Protein AF-A0A1Y1L671-F1 (afdb_monomer_lite)

Secondary structure (DSSP, 8-state):
------------PPP-------------EEEEE-TT--SSSSPPEEEEETT-HHHHHHHHHHHHHS---------PPPP--------PPP-------------------------------PPP----------------------------------------TTGGGSHHHHHHHHHHSTT-TT-HHHHHHHHHS-SSSHHHHHGGG--HHHHHHHHHHHHHHS-SGGGHHHHHHHHHHHTTSTTHHHHHHH--HHHHHHHHHHHHHHHHT-

pLDDT: mean 70.84, std 22.4, range [30.62, 98.0]

Organism: Photinus pyralis (NCBI:txid7054)

Sequence (274 aa):
IRLTIEDVESTKMKPLTSILKSSTEISEKEVISIPGSSTMPPPFYVEVPTADPKVVEREKRKILSAPQLLHMTTIDPPSDEERDCESREPLDLDQDDCAISAKEGCLKRSKSETDITATGKGVTCEEGSKTDLLADTESDQKVQCDDMGGKGEPYSRHQEFVITEEDVQTPYMFTTIWNSVKNDTTYTHQAEILRKVDFERIHEVIGYNLDEGMLSSIIQCLHQHFMVPSELDRVKLALSNFNRIPRFQMMLLFLSEHDRKCIKQLMEFLDQHE

Foldseek 3Di:
DDDDDDDDDDDDDDDPDDDDPDPPPPQDWDWDFQPPFDPDPPGDIDTDGVPDVVVVVVVNCVSVVPPPPPPPPPPDDPPDDDDDPDDDDDDDDDDDDDDDDDDDDDDDDDDDDDDDDDDDDDDDDDDDDDDDDDDDDDDDDDDDDPPPDPPPPPPPPPPPDPDDLVQQQAQVSVVVQCVVCLPDPLCPSVLVSLVSDDLQCVCRRNPPVDDLSNVLSVLVSCLRPVLDLVNLVVLVSNVVCCVVPDCSVVSVVVDDPVSVVSVVVNVVSSVVND

InterPro domains:
  IPR025986 RNA-polymerase II-associated protein 3-like, C-terminal domain [PF13877] (169-260)

Structure (mmCIF, N/CA/C/O backbone):
data_AF-A0A1Y1L671-F1
#
_entry.id   AF-A0A1Y1L671-F1
#
loop_
_atom_site.group_PDB
_atom_site.id
_atom_site.type_symbol
_atom_site.label_atom_id
_atom_site.label_alt_id
_atom_site.label_comp_id
_atom_site.label_asym_id
_atom_site.label_entity_id
_atom_site.label_seq_id
_atom_site.pdbx_PDB_ins_code
_atom_site.Cartn_x
_atom_site.Cartn_y
_atom_site.Cartn_z
_atom_site.occupancy
_atom_site.B_iso_or_equiv
_atom_site.auth_seq_id
_atom_site.auth_comp_id
_atom_site.auth_asym_id
_atom_site.auth_atom_id
_atom_site.pdbx_PDB_model_num
ATOM 1 N N . ILE A 1 1 ? -35.948 3.357 14.528 1.00 37.88 1 ILE A N 1
ATOM 2 C CA . ILE A 1 1 ? -36.118 4.828 14.467 1.00 37.88 1 ILE A CA 1
ATOM 3 C C . ILE A 1 1 ? -35.897 5.218 13.010 1.00 37.88 1 ILE A C 1
ATOM 5 O O . ILE A 1 1 ? -34.829 4.938 12.488 1.00 37.88 1 ILE A O 1
ATOM 9 N N . ARG A 1 2 ? -36.952 5.678 12.324 1.00 31.88 2 ARG A N 1
ATOM 10 C CA . ARG A 1 2 ? -36.918 6.115 10.916 1.00 31.88 2 ARG A CA 1
ATOM 11 C C . ARG A 1 2 ? -36.250 7.487 10.848 1.00 31.88 2 ARG A C 1
ATOM 13 O O . ARG A 1 2 ? -36.670 8.366 11.593 1.00 31.88 2 ARG A O 1
ATOM 20 N N . LEU A 1 3 ? -35.296 7.672 9.942 1.00 30.62 3 LEU A N 1
ATOM 21 C CA . LEU A 1 3 ? -34.827 8.995 9.534 1.00 30.62 3 LEU A CA 1
ATOM 22 C C . LEU A 1 3 ? -35.066 9.148 8.032 1.00 30.62 3 LEU A C 1
ATOM 24 O O . LEU A 1 3 ? -34.647 8.316 7.230 1.00 30.62 3 LEU A O 1
ATOM 28 N N . THR A 1 4 ? -35.849 10.168 7.708 1.00 37.50 4 THR A N 1
ATOM 29 C CA . THR A 1 4 ? -36.234 10.612 6.372 1.00 37.50 4 THR A CA 1
ATOM 30 C C . THR A 1 4 ? -35.139 11.488 5.775 1.00 37.50 4 THR A C 1
ATOM 32 O O . THR A 1 4 ? -34.522 12.283 6.478 1.00 37.50 4 THR A O 1
ATOM 35 N N . ILE A 1 5 ? -34.927 11.316 4.473 1.00 43.69 5 ILE A N 1
ATOM 36 C CA . ILE A 1 5 ? -34.021 12.083 3.623 1.00 43.69 5 ILE A CA 1
ATOM 37 C C . ILE A 1 5 ? -34.858 13.185 2.973 1.00 43.69 5 ILE A C 1
ATOM 39 O O . ILE A 1 5 ? -35.625 12.887 2.063 1.00 43.69 5 ILE A O 1
ATOM 43 N N . GLU A 1 6 ? -34.711 14.425 3.428 1.00 45.69 6 GLU A N 1
ATOM 44 C CA . GLU A 1 6 ? -35.106 15.632 2.694 1.00 45.69 6 GLU A CA 1
ATOM 45 C C . GLU A 1 6 ? -34.069 16.718 3.002 1.00 45.69 6 GLU A C 1
ATOM 47 O O . GLU A 1 6 ? -33.884 17.077 4.160 1.00 45.69 6 GLU A O 1
ATOM 52 N N . ASP A 1 7 ? -33.290 17.094 1.983 1.00 36.78 7 ASP A N 1
ATOM 53 C CA . ASP A 1 7 ? -32.971 18.481 1.600 1.00 36.78 7 ASP A CA 1
ATOM 54 C C . ASP A 1 7 ? -31.809 18.483 0.595 1.00 36.78 7 ASP A C 1
ATOM 56 O O . ASP A 1 7 ? -30.622 18.530 0.918 1.00 36.78 7 ASP A O 1
ATOM 60 N N . VAL A 1 8 ? -32.198 18.394 -0.679 1.00 45.00 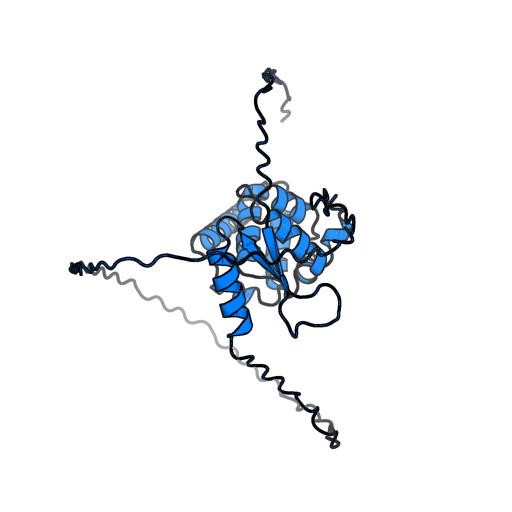8 VAL A N 1
ATOM 61 C CA . VAL A 1 8 ? -31.358 18.652 -1.848 1.00 45.00 8 VAL A CA 1
ATOM 62 C C . VAL A 1 8 ? -31.605 20.105 -2.251 1.00 45.00 8 VAL A C 1
ATOM 64 O O . VAL A 1 8 ? -32.536 20.394 -2.998 1.00 45.00 8 VAL A O 1
ATOM 67 N N . GLU A 1 9 ? -30.762 21.027 -1.784 1.00 41.75 9 GLU A N 1
ATOM 68 C CA . GLU A 1 9 ? -30.716 22.401 -2.298 1.00 41.75 9 GLU A CA 1
ATOM 69 C C . GLU A 1 9 ? -29.454 22.642 -3.141 1.00 41.75 9 GLU A C 1
ATOM 71 O O . GLU A 1 9 ? -28.375 23.002 -2.680 1.00 41.75 9 GLU A O 1
ATOM 76 N N . SER A 1 10 ? -29.635 22.407 -4.442 1.00 44.84 10 SER A N 1
ATOM 77 C CA . SER A 1 10 ? -29.279 23.295 -5.556 1.00 44.84 10 SER A CA 1
ATOM 78 C C . SER A 1 10 ? -28.185 24.356 -5.313 1.00 44.84 10 SER A C 1
ATOM 80 O O . SER A 1 10 ? -28.473 25.543 -5.139 1.00 44.84 10 SER A O 1
ATOM 82 N N . THR A 1 11 ? -26.916 23.978 -5.495 1.00 37.34 11 THR A N 1
ATOM 83 C CA . THR A 1 11 ? -25.826 24.933 -5.762 1.00 37.34 11 THR A CA 1
ATOM 84 C C . THR A 1 11 ? -25.546 25.039 -7.263 1.00 37.34 11 THR A C 1
ATOM 86 O O . THR A 1 11 ? -25.019 24.150 -7.924 1.00 37.34 11 THR A O 1
ATOM 89 N N . LYS A 1 12 ? -25.943 26.190 -7.804 1.00 39.53 12 LYS A N 1
ATOM 90 C CA . LYS A 1 12 ? -25.798 26.641 -9.188 1.00 39.53 12 LYS A CA 1
ATOM 91 C C . LYS A 1 12 ? -24.315 26.862 -9.524 1.00 39.53 12 LYS A C 1
ATOM 93 O O . LYS A 1 12 ? -23.749 27.897 -9.171 1.00 39.53 12 LYS A O 1
ATOM 98 N N . MET A 1 13 ? -23.686 25.907 -10.210 1.00 38.19 13 MET A N 1
ATOM 99 C CA . MET A 1 13 ? -22.331 26.070 -10.745 1.00 38.19 13 MET A CA 1
ATOM 100 C C . MET A 1 13 ? -22.306 27.086 -11.898 1.00 38.19 13 MET A C 1
ATOM 102 O O . MET A 1 13 ? -23.126 27.045 -12.816 1.00 38.19 13 MET A O 1
ATOM 106 N N . LYS A 1 14 ? -21.353 28.022 -11.828 1.00 49.56 14 LYS A N 1
ATOM 107 C CA . LYS A 1 14 ? -21.027 28.984 -12.890 1.00 49.56 14 LYS A CA 1
ATOM 108 C C . LYS A 1 14 ? -20.105 28.316 -13.923 1.00 49.56 14 LYS A C 1
ATOM 110 O O . LYS A 1 14 ? -19.209 27.580 -13.512 1.00 49.56 14 LYS A O 1
ATOM 115 N N . PRO A 1 15 ? -20.250 28.599 -15.228 1.00 40.09 15 PRO A N 1
ATOM 116 C CA . PRO A 1 15 ? -19.343 28.076 -16.240 1.00 40.09 15 PRO A CA 1
ATOM 117 C C . PRO A 1 15 ? -18.003 28.824 -16.187 1.00 40.09 15 PRO A C 1
ATOM 119 O O . PRO A 1 15 ? -17.942 30.032 -16.416 1.00 40.09 15 PRO A O 1
ATOM 122 N N . LEU A 1 16 ? -16.922 28.101 -15.885 1.00 37.19 16 LEU A N 1
ATOM 123 C CA . LEU A 1 16 ? -15.549 28.572 -16.064 1.00 37.19 16 LEU A CA 1
ATOM 124 C C . LEU A 1 16 ? -15.126 28.308 -17.512 1.00 37.19 16 LEU A C 1
ATOM 126 O O . LEU A 1 16 ? -14.484 27.311 -17.823 1.00 37.19 16 LEU A O 1
ATOM 130 N N . THR A 1 17 ? -15.502 29.207 -18.415 1.00 43.88 17 THR A N 1
ATOM 131 C CA . THR A 1 17 ? -14.922 29.285 -19.759 1.00 43.88 17 THR A CA 1
ATOM 132 C C . THR A 1 17 ? -13.982 30.476 -19.810 1.00 43.88 17 THR A C 1
ATOM 134 O O . THR A 1 17 ? -14.435 31.587 -20.074 1.00 43.88 17 THR A O 1
ATOM 137 N N . SER A 1 18 ? -12.686 30.267 -19.569 1.00 40.69 18 SER A N 1
ATOM 138 C CA . SER A 1 18 ? -11.659 31.206 -20.033 1.00 40.69 18 SER A CA 1
ATOM 139 C C . SER A 1 18 ? -10.237 30.667 -19.843 1.00 40.69 18 SER A C 1
ATOM 141 O O . SER A 1 18 ? -9.774 30.520 -18.717 1.00 40.69 18 SER A O 1
ATOM 143 N N . ILE A 1 19 ? -9.538 30.554 -20.979 1.00 43.81 19 ILE A N 1
ATOM 144 C CA . ILE A 1 19 ? -8.090 30.760 -21.154 1.00 43.81 19 ILE A CA 1
ATOM 145 C C . ILE A 1 19 ? -7.206 29.525 -20.906 1.00 43.81 19 ILE A C 1
ATOM 147 O O . ILE A 1 19 ? -6.442 29.449 -19.953 1.00 43.81 19 ILE A O 1
ATOM 151 N N . LEU A 1 20 ? -7.212 28.612 -21.880 1.00 33.41 20 LEU A N 1
ATOM 152 C CA . LEU A 1 20 ? -6.015 27.862 -22.269 1.00 33.41 20 LEU A CA 1
ATOM 153 C C . LEU A 1 20 ? -5.416 28.569 -23.491 1.00 33.41 20 LEU A C 1
ATOM 155 O O . LEU A 1 20 ? -5.862 28.380 -24.619 1.00 33.41 20 LEU A O 1
ATOM 159 N N . LYS A 1 21 ? -4.434 29.444 -23.256 1.00 41.41 21 LYS A N 1
ATOM 160 C CA . LYS A 1 21 ? -3.478 29.857 -24.289 1.00 41.41 21 LYS A CA 1
ATOM 161 C C . LYS A 1 21 ? -2.338 28.845 -24.249 1.00 41.41 21 LYS A C 1
ATOM 163 O O . LYS A 1 21 ? -1.445 28.955 -23.416 1.00 41.41 21 LYS A O 1
ATOM 168 N N . SER A 1 22 ? -2.406 27.837 -25.108 1.00 39.31 22 SER A N 1
ATOM 169 C CA . SER A 1 22 ? -1.290 26.935 -25.377 1.00 39.31 22 SER A CA 1
ATOM 170 C C . SER A 1 22 ? -0.251 27.678 -26.219 1.00 39.31 22 SER A C 1
ATOM 172 O O . SER A 1 22 ? -0.391 27.778 -27.436 1.00 39.31 22 SER A O 1
ATOM 174 N N . SER A 1 23 ? 0.781 28.219 -25.572 1.00 41.47 23 SER A N 1
ATOM 175 C CA . SER A 1 23 ? 2.048 28.507 -26.244 1.00 41.47 23 SER A CA 1
ATOM 176 C C . SER A 1 23 ? 2.829 27.201 -26.322 1.00 41.47 23 SER A C 1
ATOM 178 O O . SER A 1 23 ? 3.579 26.855 -25.414 1.00 41.47 23 SER A O 1
ATOM 180 N N . THR A 1 24 ? 2.611 26.438 -27.387 1.00 44.44 24 THR A N 1
ATOM 181 C CA . THR A 1 24 ? 3.526 25.379 -27.812 1.00 44.44 24 THR A CA 1
ATOM 182 C C . THR A 1 24 ? 4.726 26.041 -28.485 1.00 44.44 24 THR A C 1
ATOM 184 O O . THR A 1 24 ? 4.808 26.126 -29.707 1.00 44.44 24 THR A O 1
ATOM 187 N N . GLU A 1 25 ? 5.661 26.543 -27.677 1.00 51.44 25 GLU A N 1
ATOM 188 C CA . GLU A 1 25 ? 7.038 26.724 -28.136 1.00 51.44 25 GLU A CA 1
ATOM 189 C C . GLU A 1 25 ? 7.639 25.327 -28.283 1.00 51.44 25 GLU A C 1
ATOM 191 O O . GLU A 1 25 ? 8.049 24.682 -27.317 1.00 51.44 25 GLU A O 1
ATOM 196 N N . ILE A 1 26 ? 7.603 24.816 -29.511 1.00 50.25 26 ILE A N 1
ATOM 197 C CA . ILE A 1 26 ? 8.310 23.602 -29.899 1.00 50.25 26 ILE A CA 1
ATOM 198 C C . ILE A 1 26 ? 9.795 23.963 -29.846 1.00 50.25 26 ILE A C 1
ATOM 200 O O . ILE A 1 26 ? 10.351 24.495 -30.800 1.00 50.25 26 ILE A O 1
ATOM 204 N N . SER A 1 27 ? 10.417 23.752 -28.686 1.00 60.28 27 SER A N 1
ATOM 205 C CA . SER A 1 27 ? 11.868 23.810 -28.554 1.00 60.28 27 SER A CA 1
ATOM 206 C C . SER A 1 27 ? 12.429 22.684 -29.415 1.00 60.28 27 SER A C 1
ATOM 208 O O . SER A 1 27 ? 12.258 21.508 -29.092 1.00 60.28 27 SER A O 1
ATOM 210 N N . GLU A 1 28 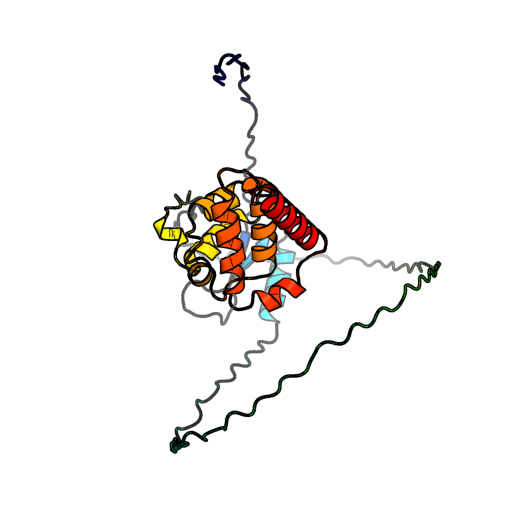? 13.035 23.046 -30.544 1.00 71.50 28 GLU A N 1
ATOM 211 C CA . GLU A 1 28 ? 13.780 22.116 -31.388 1.00 71.50 28 GLU A CA 1
ATOM 212 C C . GLU A 1 28 ? 14.792 21.386 -30.491 1.00 71.50 28 GLU A C 1
ATOM 214 O O . GLU A 1 28 ? 15.512 22.015 -29.722 1.00 71.50 28 GLU A O 1
ATOM 219 N N . LYS A 1 29 ? 14.820 20.056 -30.487 1.00 77.94 29 LYS A N 1
ATOM 220 C CA . LYS A 1 29 ? 15.833 19.293 -29.744 1.00 77.94 29 LYS A CA 1
ATOM 221 C C . LYS A 1 29 ? 16.723 18.598 -30.753 1.00 77.94 29 LYS A C 1
ATOM 223 O O . LYS A 1 29 ? 16.216 17.953 -31.667 1.00 77.94 29 LYS A O 1
ATOM 228 N N . GLU A 1 30 ? 18.033 18.714 -30.579 1.00 79.50 30 GLU A N 1
ATOM 229 C CA . GLU A 1 30 ? 18.993 17.972 -31.388 1.00 79.50 30 GLU A CA 1
ATOM 230 C C . GLU A 1 30 ? 19.306 16.655 -30.673 1.00 79.50 30 GLU A C 1
ATOM 232 O O . GLU A 1 30 ? 19.606 16.627 -29.474 1.00 79.50 30 GLU A O 1
ATOM 237 N N . VAL A 1 31 ? 19.181 15.550 -31.406 1.00 79.69 31 VAL A N 1
ATOM 238 C CA . VAL A 1 31 ? 19.365 14.192 -30.891 1.00 79.69 31 VAL A CA 1
ATOM 239 C C . VAL A 1 31 ? 20.757 13.706 -31.290 1.00 79.69 31 VAL A C 1
ATOM 241 O O . VAL A 1 31 ? 21.050 13.551 -32.476 1.00 79.69 31 VAL A O 1
ATOM 244 N N . ILE A 1 32 ? 21.627 13.452 -30.310 1.00 81.06 32 ILE A N 1
ATOM 245 C CA . ILE A 1 32 ? 22.991 12.957 -30.556 1.00 81.06 32 ILE A CA 1
ATOM 246 C C . ILE A 1 32 ? 23.015 11.439 -30.350 1.00 81.06 32 ILE A C 1
ATOM 248 O O . ILE A 1 32 ? 22.675 10.946 -29.273 1.00 81.06 32 ILE A O 1
ATOM 252 N N . SER A 1 33 ? 23.433 10.695 -31.378 1.00 75.88 33 SER A N 1
ATOM 253 C CA . SER A 1 33 ? 23.614 9.236 -31.307 1.00 75.88 33 SER A CA 1
ATOM 254 C C . SER A 1 33 ? 24.909 8.883 -30.576 1.00 75.88 33 SER A C 1
ATOM 256 O O . SER A 1 33 ? 25.956 9.458 -30.880 1.00 75.88 33 SER A O 1
ATOM 258 N N . ILE A 1 34 ? 24.867 7.918 -29.651 1.00 78.56 34 ILE A N 1
ATOM 259 C CA . ILE A 1 34 ? 26.070 7.434 -28.957 1.00 78.56 34 ILE A CA 1
ATOM 260 C C . ILE A 1 34 ? 26.750 6.352 -29.821 1.00 78.56 34 ILE A C 1
ATOM 262 O O . ILE A 1 34 ? 26.167 5.277 -30.010 1.00 78.56 34 ILE A O 1
ATOM 266 N N . PRO A 1 35 ? 27.968 6.583 -30.349 1.00 69.94 35 PRO A N 1
ATOM 267 C CA . PRO A 1 35 ? 28.675 5.580 -31.141 1.00 69.94 35 PRO A CA 1
ATOM 268 C C . PRO A 1 35 ? 29.031 4.355 -30.287 1.00 69.94 35 PRO A C 1
ATOM 270 O O . PRO A 1 35 ? 29.502 4.491 -29.161 1.00 69.94 35 PRO A O 1
ATOM 273 N N . GLY A 1 36 ? 28.801 3.156 -30.828 1.00 71.06 36 GLY A N 1
ATOM 274 C CA . GLY A 1 36 ? 29.009 1.885 -30.118 1.00 71.06 36 GLY A CA 1
ATOM 275 C C . GLY A 1 36 ? 27.810 1.409 -29.289 1.00 71.06 36 GLY A C 1
ATOM 276 O O . GLY A 1 36 ? 27.885 0.344 -28.680 1.00 71.06 36 GLY A O 1
ATOM 277 N N . SER A 1 37 ? 26.698 2.154 -29.279 1.00 65.25 37 SER A N 1
ATOM 278 C CA . SER A 1 37 ? 25.421 1.630 -28.787 1.00 65.25 37 SER A CA 1
ATOM 279 C C . SER A 1 37 ? 24.887 0.519 -29.704 1.00 65.25 37 SER A C 1
ATOM 281 O O . SER A 1 37 ? 25.204 0.467 -30.892 1.00 65.25 37 SER A O 1
ATOM 283 N N . SER A 1 38 ? 24.123 -0.408 -29.119 1.00 55.88 38 SER A N 1
ATOM 284 C CA . SER A 1 38 ? 23.527 -1.571 -29.788 1.00 55.88 38 SER A CA 1
ATOM 285 C C . SER A 1 38 ? 22.913 -1.230 -31.153 1.00 55.88 38 SER A C 1
ATOM 287 O O . SER A 1 38 ? 22.221 -0.225 -31.295 1.00 55.88 38 SER A O 1
ATOM 289 N N . THR A 1 39 ? 23.107 -2.103 -32.147 1.00 63.97 39 THR A N 1
ATOM 290 C CA . THR A 1 39 ? 22.431 -2.017 -33.455 1.00 63.97 39 THR A CA 1
ATOM 291 C C . THR A 1 39 ? 20.940 -2.363 -33.378 1.00 63.97 39 THR A C 1
ATOM 293 O O . THR A 1 39 ? 20.229 -2.230 -34.375 1.00 63.97 39 THR A O 1
ATOM 296 N N . MET A 1 40 ? 20.449 -2.813 -32.216 1.00 58.94 40 MET A N 1
ATOM 297 C CA . MET A 1 40 ? 19.034 -3.093 -32.000 1.00 58.94 40 MET A CA 1
ATOM 298 C C . MET A 1 40 ? 18.245 -1.822 -31.647 1.00 58.94 40 MET A C 1
ATOM 300 O O . MET A 1 40 ? 18.674 -1.060 -30.781 1.00 58.94 40 MET A O 1
ATOM 304 N N . PRO A 1 41 ? 17.064 -1.607 -32.254 1.00 57.31 41 PRO A N 1
ATOM 305 C CA . PRO A 1 41 ? 16.195 -0.492 -31.905 1.00 57.31 41 PRO A CA 1
ATOM 306 C C . PRO A 1 41 ? 15.611 -0.619 -30.485 1.00 57.31 41 PRO A C 1
ATOM 308 O O . PRO A 1 41 ? 15.198 -1.718 -30.108 1.00 57.31 41 PRO A O 1
ATOM 311 N N . PRO A 1 42 ? 15.461 0.496 -29.745 1.00 54.53 42 PRO A N 1
ATOM 312 C CA . PRO A 1 42 ? 15.945 1.839 -30.066 1.00 54.53 42 PRO A CA 1
ATOM 313 C C . PRO A 1 42 ? 17.407 2.034 -29.609 1.00 54.53 42 PRO A C 1
ATOM 315 O O . PRO A 1 42 ? 17.748 1.650 -28.489 1.00 54.53 42 PRO A O 1
ATOM 318 N N . PRO A 1 43 ? 18.278 2.651 -30.427 1.00 68.94 43 PRO A N 1
ATOM 319 C CA . PRO A 1 43 ? 19.631 2.979 -29.988 1.00 68.94 43 PRO A CA 1
ATOM 320 C C . PRO A 1 43 ? 19.596 4.088 -28.922 1.00 68.94 43 PRO A C 1
ATOM 322 O O . PRO A 1 43 ? 18.621 4.830 -28.787 1.00 68.94 43 PRO A O 1
ATOM 325 N N . PHE A 1 44 ? 20.655 4.180 -28.120 1.00 76.44 44 PHE A N 1
ATOM 326 C CA . PHE A 1 44 ? 20.729 5.153 -27.031 1.00 76.44 44 PHE A CA 1
ATOM 327 C C . PHE A 1 44 ? 21.066 6.546 -27.580 1.00 76.44 44 PHE A C 1
ATOM 329 O O . PHE A 1 44 ? 22.060 6.724 -28.290 1.00 76.44 44 PHE A O 1
ATOM 336 N N . TYR A 1 45 ? 20.254 7.538 -27.210 1.00 81.69 45 TYR A N 1
ATOM 337 C CA . TYR A 1 45 ? 20.421 8.934 -27.609 1.00 81.69 45 TYR A CA 1
ATOM 338 C C . TYR A 1 45 ? 20.489 9.864 -26.397 1.00 81.69 45 TYR A C 1
ATOM 340 O O . TYR A 1 45 ? 19.938 9.562 -25.337 1.00 81.69 45 TYR A O 1
ATOM 348 N N . VAL A 1 46 ? 21.118 11.026 -26.582 1.00 83.19 46 VAL A N 1
ATOM 349 C CA . VAL A 1 46 ? 21.080 12.141 -25.626 1.00 83.19 46 VAL A CA 1
ATOM 350 C C . VAL A 1 46 ? 20.363 13.319 -26.280 1.00 83.19 46 VAL A C 1
ATOM 352 O O . VAL A 1 46 ? 20.760 13.765 -27.357 1.00 83.19 46 VAL A O 1
ATOM 355 N N . GLU A 1 47 ? 19.304 13.813 -25.635 1.00 84.69 47 GLU A N 1
ATOM 356 C CA . GLU A 1 47 ? 18.606 15.034 -26.047 1.00 84.69 47 GLU A CA 1
ATOM 357 C C . GLU A 1 47 ? 19.349 16.259 -25.503 1.00 84.69 47 GLU A C 1
ATOM 359 O O . GLU A 1 47 ? 19.482 16.410 -24.285 1.00 84.69 47 GLU A O 1
ATOM 364 N N . VAL A 1 48 ? 19.810 17.149 -26.387 1.00 82.88 48 VAL A N 1
ATOM 365 C CA . VAL A 1 48 ? 20.444 18.414 -25.987 1.00 82.88 48 VAL A CA 1
ATOM 366 C C . VAL A 1 48 ? 19.538 19.589 -26.380 1.00 82.88 48 VAL A C 1
ATOM 368 O O . VAL A 1 48 ? 19.111 19.667 -27.535 1.00 82.88 48 VAL A O 1
ATOM 371 N N . PRO A 1 49 ? 19.218 20.512 -25.451 1.00 78.38 49 PRO A N 1
ATOM 372 C CA . PRO A 1 49 ? 18.474 21.727 -25.780 1.00 78.38 49 PRO A CA 1
ATOM 373 C C . PRO A 1 49 ? 19.260 22.597 -26.778 1.00 78.38 49 PRO A C 1
ATOM 375 O O . PRO A 1 49 ? 20.406 22.957 -26.512 1.00 78.38 49 PRO A O 1
ATOM 378 N N . THR A 1 50 ? 18.643 22.967 -27.903 1.00 70.31 50 THR A N 1
ATOM 379 C CA . THR A 1 50 ? 19.265 23.685 -29.046 1.00 70.31 50 THR A CA 1
ATOM 380 C C . THR A 1 50 ? 19.495 25.182 -28.833 1.00 70.31 50 THR A C 1
ATOM 382 O O . THR A 1 50 ? 19.813 25.898 -29.778 1.00 70.31 50 THR A O 1
ATOM 385 N N . ALA A 1 51 ? 19.368 25.689 -27.606 1.00 75.19 51 ALA A N 1
ATOM 386 C CA . ALA A 1 51 ? 19.449 27.129 -27.363 1.00 75.19 51 ALA A CA 1
ATOM 387 C C . ALA A 1 51 ? 20.815 27.743 -27.745 1.00 75.19 51 ALA A C 1
ATOM 389 O O . ALA A 1 51 ? 20.884 28.942 -28.002 1.00 75.19 51 ALA A O 1
ATOM 390 N N . ASP A 1 52 ? 21.890 26.943 -27.800 1.00 83.75 52 ASP A N 1
ATOM 391 C CA . ASP A 1 52 ? 23.215 27.403 -28.225 1.00 83.75 52 ASP A CA 1
ATOM 392 C C . ASP A 1 52 ? 24.022 26.276 -28.919 1.00 83.75 52 ASP A C 1
ATOM 394 O O . ASP A 1 52 ? 24.354 25.271 -28.275 1.00 83.75 52 ASP A O 1
ATOM 398 N N . PRO A 1 53 ? 24.412 26.427 -30.202 1.00 84.50 53 PRO A N 1
ATOM 399 C CA . PRO A 1 53 ? 25.200 25.425 -30.931 1.00 84.50 53 PRO A CA 1
ATOM 400 C C . PRO A 1 53 ? 26.565 25.137 -30.285 1.00 84.50 53 PRO A C 1
ATOM 402 O O . PRO A 1 53 ? 27.107 24.037 -30.431 1.00 84.50 53 PRO A O 1
ATOM 405 N N . LYS A 1 54 ? 27.124 26.075 -29.506 1.00 87.19 54 LYS A N 1
ATOM 406 C CA . LYS A 1 54 ? 28.383 25.844 -28.776 1.00 87.19 54 LYS A CA 1
ATOM 407 C C . LYS A 1 54 ? 28.216 24.839 -27.636 1.00 87.19 54 LYS A C 1
ATOM 409 O O . LYS A 1 54 ? 29.171 24.131 -27.304 1.00 87.19 54 LYS A O 1
ATOM 414 N N . VAL A 1 55 ? 27.027 24.772 -27.035 1.00 84.88 55 VAL A N 1
ATOM 415 C CA . VAL A 1 55 ? 26.706 23.807 -25.973 1.00 84.88 55 VAL A CA 1
ATOM 416 C C . VAL A 1 55 ? 26.587 22.405 -26.563 1.00 84.88 55 VAL A C 1
ATOM 418 O O . VAL A 1 55 ? 27.166 21.471 -26.010 1.00 84.88 55 VAL A O 1
ATOM 421 N N . VAL A 1 56 ? 25.944 22.274 -27.726 1.00 85.38 56 VAL A N 1
ATOM 422 C CA . VAL A 1 56 ? 25.832 21.002 -28.454 1.00 85.38 56 VAL A CA 1
ATOM 423 C C . VAL A 1 56 ? 27.214 20.441 -28.802 1.00 85.38 56 VAL A C 1
ATOM 425 O O . VAL A 1 56 ? 27.506 19.288 -28.492 1.00 85.38 56 VAL A O 1
ATOM 428 N N . GLU A 1 57 ? 28.103 21.256 -29.375 1.00 86.81 57 GLU A N 1
ATOM 429 C CA . GLU A 1 57 ? 29.470 20.836 -29.727 1.00 86.81 57 GLU A CA 1
ATOM 430 C C . GLU A 1 57 ? 30.315 20.430 -28.511 1.00 86.81 57 GLU A C 1
ATOM 432 O O . GLU A 1 57 ? 31.119 19.491 -28.570 1.00 86.81 57 GLU A O 1
ATOM 437 N N . ARG A 1 58 ? 30.132 21.116 -27.377 1.00 88.62 58 ARG A N 1
ATOM 438 C CA . ARG A 1 58 ? 30.798 20.752 -26.122 1.00 88.62 58 ARG A CA 1
ATOM 439 C C . ARG A 1 58 ? 30.323 19.385 -25.629 1.00 88.62 58 ARG A C 1
ATOM 441 O O . ARG A 1 58 ? 31.158 18.577 -25.222 1.00 88.62 58 ARG A O 1
ATOM 448 N N . GLU A 1 59 ? 29.024 19.112 -25.696 1.00 85.81 59 GLU A N 1
ATOM 449 C CA . GLU A 1 59 ? 28.461 17.850 -25.215 1.00 85.81 59 GLU A CA 1
ATOM 450 C C . GLU A 1 59 ? 28.760 16.681 -26.158 1.00 85.81 59 GLU A C 1
ATOM 452 O O . GLU A 1 59 ? 29.142 15.611 -25.682 1.00 85.81 59 GLU A O 1
ATOM 457 N N . LYS A 1 60 ? 28.755 16.911 -27.480 1.00 87.06 60 LYS A N 1
ATOM 458 C CA . LYS A 1 60 ? 29.285 15.958 -28.473 1.00 87.06 60 LYS A CA 1
ATOM 459 C C . LYS A 1 60 ? 30.722 15.564 -28.136 1.00 87.06 60 LYS A C 1
ATOM 461 O O . LYS A 1 60 ? 31.032 14.375 -28.064 1.00 87.06 60 LYS A O 1
ATOM 466 N N . ARG A 1 61 ? 31.594 16.541 -27.855 1.00 87.75 61 ARG A N 1
ATOM 467 C CA . ARG A 1 61 ? 32.984 16.261 -27.463 1.00 87.75 61 ARG A CA 1
ATOM 468 C C . ARG A 1 61 ? 33.088 15.468 -26.167 1.00 87.75 61 ARG A C 1
ATOM 470 O O . ARG A 1 61 ? 33.895 14.549 -26.130 1.00 87.75 61 ARG A O 1
ATOM 477 N N . LYS A 1 62 ? 32.279 15.764 -25.144 1.00 86.94 62 LYS A N 1
ATOM 478 C CA . LYS A 1 62 ? 32.284 14.993 -23.887 1.00 86.94 62 LYS A CA 1
ATOM 479 C C . LYS A 1 62 ? 31.869 13.537 -24.088 1.00 86.94 62 LYS A C 1
ATOM 481 O O . LYS A 1 62 ? 32.510 12.655 -23.527 1.00 86.94 62 LYS A O 1
ATOM 486 N N . ILE A 1 63 ? 30.824 13.288 -24.883 1.00 83.75 63 ILE A N 1
ATOM 487 C CA . ILE A 1 63 ? 30.341 11.928 -25.173 1.00 83.75 63 ILE A CA 1
ATOM 488 C C . ILE A 1 63 ? 31.414 11.141 -25.936 1.00 83.75 63 ILE A C 1
ATOM 490 O O . ILE A 1 63 ? 31.678 9.987 -25.612 1.00 83.75 63 ILE A O 1
ATOM 494 N N . LEU A 1 64 ? 32.073 11.777 -26.910 1.00 82.12 64 LEU A N 1
ATOM 495 C CA . LEU A 1 64 ? 33.130 11.150 -27.709 1.00 82.12 64 LEU A CA 1
ATOM 496 C C . LEU A 1 64 ? 34.458 10.992 -26.953 1.00 82.12 64 LEU A C 1
ATOM 498 O O . LEU A 1 64 ? 35.217 10.075 -27.256 1.00 82.12 64 LEU A O 1
ATOM 502 N N . SER A 1 65 ? 34.760 11.872 -25.993 1.00 85.31 65 SER A N 1
ATOM 503 C CA . SER A 1 65 ? 36.007 11.832 -25.219 1.00 85.31 65 SER A CA 1
ATOM 504 C C . SER A 1 65 ? 35.919 10.985 -23.954 1.00 85.31 65 SER A C 1
ATOM 506 O O . SER A 1 65 ? 36.944 10.778 -23.303 1.00 85.31 65 SER A O 1
ATOM 508 N N . ALA A 1 66 ? 34.720 10.557 -23.547 1.00 75.69 66 ALA A N 1
ATOM 509 C CA . ALA A 1 66 ? 34.565 9.697 -22.386 1.00 75.69 66 ALA A CA 1
ATOM 510 C C . ALA A 1 66 ? 35.333 8.387 -22.645 1.00 75.69 66 ALA A C 1
ATOM 512 O O . ALA A 1 66 ? 35.073 7.729 -23.656 1.00 75.69 66 ALA A O 1
ATOM 513 N N . PRO A 1 67 ? 36.294 8.002 -21.782 1.00 74.12 67 PRO A N 1
ATOM 514 C CA . PRO A 1 67 ? 36.987 6.733 -21.934 1.00 74.12 67 PRO A CA 1
ATOM 515 C C . PRO A 1 67 ? 35.930 5.631 -21.910 1.00 74.12 67 PRO A C 1
ATOM 517 O O . PRO A 1 67 ? 35.217 5.478 -20.918 1.00 74.12 67 PRO A O 1
ATOM 520 N N . GLN A 1 68 ? 35.791 4.913 -23.027 1.00 62.47 68 GLN A N 1
ATOM 521 C CA . GLN A 1 68 ? 34.864 3.795 -23.165 1.00 62.47 68 GLN A CA 1
ATOM 522 C C . GLN A 1 68 ? 35.308 2.686 -22.214 1.00 62.47 68 GLN A C 1
ATOM 524 O O . GLN A 1 68 ? 36.069 1.790 -22.569 1.00 62.47 68 GLN A O 1
ATOM 529 N N . LEU A 1 69 ? 34.863 2.769 -20.966 1.00 50.66 69 LEU A N 1
ATOM 530 C CA . LEU A 1 69 ? 35.131 1.782 -19.933 1.00 50.66 69 LEU A CA 1
ATOM 531 C C . LEU A 1 69 ? 34.128 0.635 -20.104 1.00 50.66 69 LEU A C 1
ATOM 533 O O . LEU A 1 69 ? 33.296 0.358 -19.248 1.00 50.66 69 LEU A O 1
ATOM 537 N N . LEU A 1 70 ? 34.195 -0.024 -21.262 1.00 53.34 70 LEU A N 1
ATOM 538 C CA . LEU A 1 70 ? 33.524 -1.291 -21.523 1.00 53.34 70 LEU A CA 1
ATOM 539 C C . LEU A 1 70 ? 34.320 -2.397 -20.823 1.00 53.34 70 LEU A C 1
ATOM 541 O O . LEU A 1 70 ? 35.094 -3.122 -21.440 1.00 53.34 70 LEU A O 1
ATOM 545 N N . HIS A 1 71 ? 34.135 -2.532 -19.510 1.00 47.25 71 HIS A N 1
ATOM 546 C CA . HIS A 1 71 ? 34.367 -3.816 -18.853 1.00 47.25 71 HIS A CA 1
ATOM 547 C C . HIS A 1 71 ? 33.148 -4.698 -19.125 1.00 47.25 71 HIS A C 1
ATOM 549 O O . HIS A 1 71 ? 32.255 -4.836 -18.294 1.00 47.25 71 HIS A O 1
ATOM 555 N N . MET A 1 72 ? 33.100 -5.290 -20.317 1.00 50.62 72 MET A N 1
ATOM 556 C CA . MET A 1 72 ? 32.321 -6.507 -20.499 1.00 50.62 72 MET A CA 1
ATOM 557 C C . MET A 1 72 ? 33.125 -7.639 -19.871 1.00 50.62 72 MET A C 1
ATOM 559 O O . MET A 1 72 ? 33.918 -8.298 -20.535 1.00 50.62 72 MET A O 1
ATOM 563 N N . THR A 1 73 ? 32.965 -7.838 -18.564 1.00 44.50 73 THR A N 1
ATOM 564 C CA . THR A 1 73 ? 33.326 -9.116 -17.956 1.00 44.50 73 THR A CA 1
ATOM 565 C C . THR A 1 73 ? 32.299 -10.125 -18.447 1.00 44.50 73 THR A C 1
ATOM 567 O O . THR A 1 73 ? 31.208 -10.235 -17.887 1.00 44.50 73 THR A O 1
ATOM 570 N N . THR A 1 74 ? 32.616 -10.817 -19.538 1.00 48.06 74 THR A N 1
ATOM 571 C CA . THR A 1 74 ? 32.018 -12.117 -19.829 1.00 48.06 74 THR A CA 1
ATOM 572 C C . THR A 1 74 ? 32.304 -12.999 -18.624 1.00 48.06 74 THR A C 1
ATOM 574 O O . THR A 1 74 ? 33.443 -13.376 -18.366 1.00 48.06 74 THR A O 1
ATOM 577 N N . ILE A 1 75 ? 31.271 -13.233 -17.819 1.00 53.75 75 ILE A N 1
ATOM 578 C CA . ILE A 1 75 ? 31.287 -14.288 -16.818 1.00 53.75 75 ILE A CA 1
ATOM 579 C C . ILE A 1 75 ? 31.201 -15.568 -17.637 1.00 53.75 75 ILE A C 1
ATOM 581 O O . ILE A 1 75 ? 30.121 -15.927 -18.108 1.00 53.75 75 ILE A O 1
ATOM 585 N N . ASP A 1 76 ? 32.349 -16.192 -17.882 1.00 59.16 76 ASP A N 1
ATOM 586 C CA . ASP A 1 76 ? 32.372 -17.541 -18.425 1.00 59.16 76 ASP A CA 1
ATOM 587 C C . ASP A 1 76 ? 31.575 -18.431 -17.459 1.00 59.16 76 ASP A C 1
ATOM 589 O O . ASP A 1 76 ? 31.846 -18.412 -16.249 1.00 59.16 76 ASP A O 1
ATOM 593 N N . PRO A 1 77 ? 30.548 -19.155 -17.939 1.00 64.38 77 PRO A N 1
ATOM 594 C CA . PRO A 1 77 ? 29.837 -20.093 -17.093 1.00 64.38 77 PRO A CA 1
ATOM 595 C C . PRO A 1 77 ? 30.854 -21.124 -16.584 1.00 64.38 77 PRO A C 1
ATOM 597 O O . PRO A 1 77 ? 31.654 -21.624 -17.382 1.00 64.38 77 PRO A O 1
ATOM 600 N N . PRO A 1 78 ? 30.879 -21.420 -15.273 1.00 65.94 78 PRO A N 1
ATOM 601 C CA . PRO A 1 78 ? 31.758 -22.452 -14.751 1.00 65.94 78 PRO A CA 1
ATOM 602 C C . PRO A 1 78 ? 31.453 -23.753 -15.492 1.00 65.94 78 PRO A C 1
ATOM 604 O O . PRO A 1 78 ? 30.300 -24.169 -15.564 1.00 65.94 78 PRO A O 1
ATOM 607 N N . SER A 1 79 ? 32.491 -24.345 -16.081 1.00 63.69 79 SER A N 1
ATOM 608 C CA . SER A 1 79 ? 32.425 -25.649 -16.728 1.00 63.69 79 SER A CA 1
ATOM 609 C C . SER A 1 79 ? 31.801 -26.656 -15.769 1.00 63.69 79 SER A C 1
ATOM 611 O O . SER A 1 79 ? 32.260 -26.773 -14.630 1.00 63.69 79 SER A O 1
ATOM 613 N N . ASP A 1 80 ? 30.766 -27.341 -16.246 1.00 62.22 80 ASP A N 1
ATOM 614 C CA . ASP A 1 80 ? 30.065 -28.425 -15.571 1.00 62.22 80 ASP A CA 1
ATOM 615 C C . ASP A 1 80 ? 31.057 -29.517 -15.140 1.00 62.22 80 ASP A C 1
ATOM 617 O O . ASP A 1 80 ? 31.360 -30.436 -15.897 1.00 62.22 80 ASP A O 1
ATOM 621 N N . GLU A 1 81 ? 31.583 -29.415 -13.920 1.00 65.50 81 GLU A N 1
ATOM 622 C CA . GLU A 1 81 ? 32.086 -30.577 -13.200 1.00 65.50 81 GLU A CA 1
ATOM 623 C C . GLU A 1 81 ? 31.007 -31.024 -12.217 1.00 65.50 81 GLU A C 1
ATOM 625 O O . GLU A 1 81 ? 30.593 -30.296 -11.308 1.00 65.50 81 GLU A O 1
ATOM 630 N N . GLU A 1 82 ? 30.526 -32.228 -12.501 1.00 60.34 82 GLU A N 1
ATOM 631 C CA . GLU A 1 82 ? 29.530 -33.021 -11.803 1.00 60.34 82 GLU A CA 1
ATOM 632 C C . GLU A 1 82 ? 29.706 -32.916 -10.284 1.00 60.34 82 GLU A C 1
ATOM 634 O O . GLU A 1 82 ? 30.643 -33.452 -9.694 1.00 60.34 82 GLU A O 1
ATOM 639 N N . ARG A 1 83 ? 28.794 -32.191 -9.630 1.00 53.84 83 ARG A N 1
ATOM 640 C CA . ARG A 1 83 ? 28.683 -32.206 -8.175 1.00 53.84 83 ARG A CA 1
ATOM 641 C C . ARG A 1 83 ? 27.519 -33.112 -7.815 1.00 53.84 83 ARG A C 1
ATOM 643 O O . ARG A 1 83 ? 26.367 -32.682 -7.824 1.00 53.84 83 ARG A O 1
ATOM 650 N N . ASP A 1 84 ? 27.856 -34.363 -7.531 1.00 53.06 84 ASP A N 1
ATOM 651 C CA . ASP A 1 84 ? 26.962 -35.362 -6.962 1.00 53.06 84 ASP A CA 1
ATOM 652 C C . ASP A 1 84 ? 26.219 -34.778 -5.754 1.00 53.06 84 ASP A C 1
ATOM 654 O O . ASP A 1 84 ? 26.791 -34.495 -4.697 1.00 53.06 84 ASP A O 1
ATOM 658 N N . CYS A 1 85 ? 24.913 -34.569 -5.919 1.00 56.16 85 CYS A N 1
ATOM 659 C CA . CYS A 1 85 ? 24.002 -34.307 -4.817 1.00 56.16 85 CYS A CA 1
ATOM 660 C C . CYS A 1 85 ? 23.789 -35.611 -4.041 1.00 56.16 85 CYS A C 1
ATOM 662 O O . CYS A 1 85 ? 22.779 -36.297 -4.212 1.00 56.16 85 CYS A O 1
ATOM 664 N N . GLU A 1 86 ? 24.738 -35.950 -3.169 1.00 55.09 86 GLU A N 1
ATOM 665 C CA . GLU A 1 86 ? 24.503 -36.945 -2.129 1.00 55.09 86 GLU A CA 1
ATOM 666 C C . GLU A 1 86 ? 23.350 -36.477 -1.235 1.00 55.09 86 GLU A C 1
ATOM 668 O O . GLU A 1 86 ? 23.347 -35.393 -0.642 1.00 55.09 86 GLU A O 1
ATOM 673 N N . SER A 1 87 ? 22.332 -37.326 -1.190 1.00 55.81 87 SER A N 1
ATOM 674 C CA . SER A 1 87 ? 21.136 -37.174 -0.382 1.00 55.81 87 SER A CA 1
ATOM 675 C C . SER A 1 87 ? 21.524 -37.188 1.095 1.00 55.81 87 SER A C 1
ATOM 677 O O . SER A 1 87 ? 21.932 -38.218 1.623 1.00 55.81 87 SER A O 1
ATOM 679 N N . ARG A 1 88 ? 21.411 -36.044 1.775 1.00 45.25 88 ARG A N 1
ATOM 680 C CA . ARG A 1 88 ? 21.490 -35.994 3.238 1.00 45.25 88 ARG A CA 1
ATOM 681 C C . ARG A 1 88 ? 20.196 -36.544 3.831 1.00 45.25 88 ARG A C 1
ATOM 683 O O . ARG A 1 88 ? 19.123 -35.998 3.581 1.00 45.25 88 ARG A O 1
ATOM 690 N N . GLU A 1 89 ? 20.329 -37.613 4.609 1.00 63.03 89 GLU A N 1
ATOM 691 C CA . GLU A 1 89 ? 19.267 -38.174 5.441 1.00 63.03 89 GLU A CA 1
ATOM 692 C C . GLU A 1 89 ? 18.739 -37.143 6.460 1.00 63.03 89 GLU A C 1
ATOM 694 O O . GLU A 1 89 ? 19.495 -36.264 6.897 1.00 63.03 89 GLU A O 1
ATOM 699 N N . PRO A 1 90 ? 17.458 -37.233 6.862 1.00 58.50 90 PRO A N 1
ATOM 700 C CA . PRO A 1 90 ? 16.895 -36.381 7.899 1.00 58.50 90 PRO A CA 1
ATOM 701 C C . PRO A 1 90 ? 17.483 -36.780 9.256 1.00 58.50 90 PRO A C 1
ATOM 703 O O . PRO A 1 90 ? 17.353 -37.925 9.677 1.00 58.50 90 PRO A O 1
ATOM 706 N N . LEU A 1 91 ? 18.112 -35.830 9.948 1.00 52.00 91 LEU A N 1
ATOM 707 C CA . LEU A 1 91 ? 18.387 -35.977 11.372 1.00 52.00 91 LEU A CA 1
ATOM 708 C C . LEU A 1 91 ? 17.091 -35.710 12.137 1.00 52.00 91 LEU A C 1
ATOM 710 O O . LEU A 1 91 ? 16.591 -34.582 12.140 1.00 52.00 91 LEU A O 1
ATOM 714 N N . ASP A 1 92 ? 16.582 -36.759 12.777 1.00 56.47 92 ASP A N 1
ATOM 715 C CA . ASP A 1 92 ? 15.639 -36.673 13.884 1.00 56.47 92 ASP A CA 1
ATOM 716 C C . ASP A 1 92 ? 16.234 -35.756 14.962 1.00 56.47 92 ASP A C 1
ATOM 718 O O . ASP A 1 92 ? 17.286 -36.042 15.539 1.00 56.47 92 ASP A O 1
ATOM 722 N N . LEU A 1 93 ? 15.582 -34.618 15.197 1.00 57.25 93 LEU A N 1
ATOM 723 C CA . LEU A 1 93 ? 15.810 -33.806 16.383 1.00 57.25 93 LEU A CA 1
ATOM 724 C C . LEU A 1 93 ? 14.626 -34.004 17.313 1.00 57.25 93 LEU A C 1
ATOM 726 O O . LEU A 1 93 ? 13.508 -33.558 17.042 1.00 57.25 93 LEU A O 1
ATOM 730 N N . ASP A 1 94 ? 14.932 -34.715 18.389 1.00 53.66 94 ASP A N 1
ATOM 731 C CA . ASP A 1 94 ? 14.070 -35.003 19.514 1.00 53.66 94 ASP A CA 1
ATOM 732 C C . ASP A 1 94 ? 13.426 -33.740 20.100 1.00 53.66 94 ASP A C 1
ATOM 734 O O . ASP A 1 94 ? 14.023 -32.665 20.216 1.00 53.66 94 ASP A O 1
ATOM 738 N N . GLN A 1 95 ? 12.165 -33.930 20.481 1.00 53.62 95 GLN A N 1
ATOM 739 C CA . GLN A 1 95 ? 11.401 -33.076 21.373 1.00 53.62 95 GLN A CA 1
ATOM 740 C C . GLN A 1 95 ? 12.121 -32.951 22.714 1.00 53.62 95 GLN A C 1
ATOM 742 O O . GLN A 1 95 ? 12.284 -33.950 23.404 1.00 53.62 95 GLN A O 1
ATOM 747 N N . ASP A 1 96 ? 12.424 -31.721 23.124 1.00 52.03 96 ASP A N 1
ATOM 748 C CA . ASP A 1 96 ? 12.613 -31.406 24.534 1.00 52.03 96 ASP A CA 1
ATOM 749 C C . ASP A 1 96 ? 11.763 -30.196 24.929 1.00 52.03 96 ASP A C 1
ATOM 751 O O . ASP A 1 96 ? 11.906 -29.073 24.434 1.00 52.03 96 ASP A O 1
ATOM 755 N N . ASP A 1 97 ? 10.847 -30.488 25.846 1.00 52.03 97 ASP A N 1
ATOM 756 C CA . ASP A 1 97 ? 10.014 -29.570 26.598 1.00 52.03 97 ASP A CA 1
ATOM 757 C C . ASP A 1 97 ? 10.862 -28.558 27.380 1.00 52.03 97 ASP A C 1
ATOM 759 O O . ASP A 1 97 ? 11.744 -28.920 28.160 1.00 52.03 97 ASP A O 1
ATOM 763 N N . CYS A 1 98 ? 10.516 -27.273 27.292 1.00 46.16 98 CYS A N 1
ATOM 764 C CA . CYS A 1 98 ? 10.914 -26.312 28.317 1.00 46.16 98 CYS A CA 1
ATOM 765 C C . CYS A 1 98 ? 9.805 -25.298 28.597 1.00 46.16 98 CYS A C 1
ATOM 767 O O . CYS A 1 98 ? 9.723 -24.210 28.029 1.00 46.16 98 CYS A O 1
ATOM 769 N N . ALA A 1 99 ? 8.966 -25.684 29.555 1.00 49.75 99 ALA A N 1
ATOM 770 C CA . ALA A 1 99 ? 8.167 -24.784 30.360 1.00 49.75 99 ALA A CA 1
ATOM 771 C C . ALA A 1 99 ? 9.090 -23.907 31.219 1.00 49.75 99 ALA A C 1
ATOM 773 O O . ALA A 1 99 ? 9.774 -24.415 32.107 1.00 49.75 99 ALA A O 1
ATOM 774 N N . ILE A 1 100 ? 9.071 -22.586 31.017 1.00 49.88 100 ILE A N 1
ATOM 775 C CA . ILE A 1 100 ? 9.552 -21.642 32.032 1.00 49.88 100 ILE A CA 1
ATOM 776 C C . ILE A 1 100 ? 8.492 -20.575 32.287 1.00 49.88 100 ILE A C 1
ATOM 778 O O . ILE A 1 100 ? 8.069 -19.815 31.421 1.00 49.88 100 ILE A O 1
ATOM 782 N N . SER A 1 101 ? 8.080 -20.593 33.547 1.00 47.72 101 SER A N 1
ATOM 783 C CA . SER A 1 101 ? 7.124 -19.756 34.243 1.00 47.72 101 SER A CA 1
ATOM 784 C C . SER A 1 101 ? 7.466 -18.267 34.255 1.00 47.72 101 SER A C 1
ATOM 786 O O . SER A 1 101 ? 8.626 -17.870 34.358 1.00 47.72 101 SER A O 1
ATOM 788 N N . ALA A 1 102 ? 6.394 -17.482 34.325 1.00 46.19 102 ALA A N 1
ATOM 789 C CA . ALA A 1 102 ? 6.329 -16.071 34.667 1.00 46.19 102 ALA A CA 1
ATOM 790 C C . ALA A 1 102 ? 7.234 -15.643 35.837 1.00 46.19 102 ALA A C 1
ATOM 792 O O . ALA A 1 102 ? 7.242 -16.276 36.895 1.00 46.19 102 ALA A O 1
ATOM 793 N N . LYS A 1 103 ? 7.876 -14.477 35.687 1.00 51.59 103 LYS A N 1
ATOM 794 C CA . LYS A 1 103 ? 8.156 -13.562 36.800 1.00 51.59 103 LYS A CA 1
ATOM 795 C C . LYS A 1 103 ? 7.949 -12.113 36.372 1.00 51.59 103 LYS A C 1
ATOM 797 O O . LYS A 1 103 ? 8.579 -11.617 35.444 1.00 51.59 103 LYS A O 1
ATOM 802 N N . GLU A 1 104 ? 7.050 -11.471 37.104 1.00 46.19 104 GLU A N 1
ATOM 803 C CA . GLU A 1 104 ? 6.819 -10.035 37.166 1.00 46.19 104 GLU A CA 1
ATOM 804 C C . GLU A 1 104 ? 8.092 -9.287 37.594 1.00 46.19 104 GLU A C 1
ATOM 806 O O . GLU A 1 104 ? 8.870 -9.767 38.421 1.00 46.19 104 GLU A O 1
ATOM 811 N N . GLY A 1 105 ? 8.279 -8.078 37.061 1.00 40.22 105 GLY A N 1
ATOM 812 C CA . GLY A 1 105 ? 9.434 -7.237 37.363 1.00 40.22 105 GLY A CA 1
ATOM 813 C C . GLY A 1 105 ? 9.221 -5.779 36.970 1.00 40.22 105 GLY A C 1
ATOM 814 O O . GLY A 1 105 ? 9.734 -5.309 35.964 1.00 40.22 105 GLY A O 1
ATOM 815 N N . CYS A 1 106 ? 8.453 -5.069 37.792 1.00 44.91 106 CYS A N 1
ATOM 816 C CA . CYS A 1 106 ? 8.338 -3.612 37.853 1.00 44.91 106 CYS A CA 1
ATOM 817 C C . CYS A 1 106 ? 9.713 -2.930 38.010 1.00 44.91 106 CYS A C 1
ATOM 819 O O . CYS A 1 106 ? 10.406 -3.235 38.978 1.00 44.91 106 CYS A O 1
ATOM 821 N N . LEU A 1 107 ? 10.078 -1.951 37.160 1.00 38.16 107 LEU A N 1
ATOM 822 C CA . LEU A 1 107 ? 11.048 -0.907 37.540 1.00 38.16 107 LEU A CA 1
ATOM 823 C C . LEU A 1 107 ? 10.981 0.389 36.690 1.00 38.16 107 LEU A C 1
ATOM 825 O O . LEU A 1 107 ? 11.455 0.473 35.566 1.00 38.16 107 LEU A O 1
ATOM 829 N N . LYS A 1 108 ? 10.370 1.408 37.303 1.00 52.03 108 LYS A N 1
ATOM 830 C CA . LYS A 1 108 ? 10.726 2.844 37.377 1.00 52.03 108 LYS A CA 1
ATOM 831 C C . LYS A 1 108 ? 11.514 3.519 36.228 1.00 52.03 108 LYS A C 1
ATOM 833 O O . LYS A 1 108 ? 12.728 3.430 36.144 1.00 52.03 108 LYS A O 1
ATOM 838 N N . ARG A 1 109 ? 10.789 4.381 35.504 1.00 45.31 109 ARG A N 1
ATOM 839 C CA . ARG A 1 109 ? 10.956 5.852 35.360 1.00 45.31 109 ARG A CA 1
ATOM 840 C C . ARG A 1 109 ? 12.336 6.462 35.713 1.00 45.31 109 ARG A C 1
ATOM 842 O O . ARG A 1 109 ? 12.643 6.617 36.893 1.00 45.31 109 ARG A O 1
ATOM 849 N N . SER A 1 110 ? 13.001 7.049 34.715 1.00 44.31 110 SER A N 1
ATOM 850 C CA . SER A 1 110 ? 13.911 8.197 34.894 1.00 44.31 110 SER A CA 1
ATOM 851 C C . SER A 1 110 ? 13.879 9.111 33.666 1.00 44.31 110 SER A C 1
ATOM 853 O O . SER A 1 110 ? 14.094 8.675 32.541 1.00 44.31 110 SER A O 1
ATOM 855 N N . LYS A 1 111 ? 13.578 10.389 33.918 1.00 50.81 111 LYS A N 1
ATOM 856 C CA . LYS A 1 111 ? 13.781 11.531 33.021 1.00 50.81 111 LYS A CA 1
ATOM 857 C C . LYS A 1 111 ? 15.259 11.931 33.050 1.00 50.81 111 LYS A C 1
ATOM 859 O O . LYS A 1 111 ? 15.837 11.943 34.134 1.00 50.81 111 LYS A O 1
ATOM 864 N N . SER A 1 112 ? 15.790 12.403 31.929 1.00 46.91 112 SER A N 1
ATOM 865 C CA . SER A 1 112 ? 16.844 13.423 31.933 1.00 46.91 112 SER A CA 1
ATOM 866 C C . SER A 1 112 ? 16.806 14.223 30.632 1.00 46.91 112 SER A C 1
ATOM 868 O O . SER A 1 112 ? 17.077 13.690 29.558 1.00 46.91 112 SER A O 1
ATOM 870 N N . GLU A 1 113 ? 16.429 15.492 30.773 1.00 46.56 113 GLU A N 1
ATOM 871 C CA . GLU A 1 113 ? 16.713 16.591 29.851 1.00 46.56 113 GLU A CA 1
ATOM 872 C C . GLU A 1 113 ? 18.225 16.805 29.744 1.00 46.56 113 GLU A C 1
ATOM 874 O O . GLU A 1 113 ? 18.911 16.775 30.764 1.00 46.56 113 GLU A O 1
ATOM 879 N N . THR A 1 114 ? 18.715 17.128 28.547 1.00 41.69 114 THR A N 1
ATOM 880 C CA . THR A 1 114 ? 19.883 18.004 28.388 1.00 41.69 114 THR A CA 1
ATOM 881 C C . THR A 1 114 ? 19.766 18.796 27.093 1.00 41.69 114 THR A C 1
ATOM 883 O O . THR A 1 114 ? 19.812 18.230 26.001 1.00 41.69 114 THR A O 1
ATOM 886 N N . ASP A 1 115 ? 19.639 20.109 27.268 1.00 44.34 115 ASP A N 1
ATOM 887 C CA . ASP A 1 115 ? 19.949 21.162 26.307 1.00 44.34 115 ASP A CA 1
ATOM 888 C C . ASP A 1 115 ? 21.383 21.041 25.778 1.00 44.34 115 ASP A C 1
ATOM 890 O O . ASP A 1 115 ? 22.323 20.831 26.547 1.00 44.34 115 ASP A O 1
ATOM 894 N N . ILE A 1 116 ? 21.560 21.298 24.482 1.00 49.94 116 ILE A N 1
ATOM 895 C CA . ILE A 1 116 ? 22.837 21.741 23.914 1.00 49.94 116 ILE A CA 1
ATOM 896 C C . ILE A 1 116 ? 22.574 22.734 22.782 1.00 49.94 116 ILE A C 1
ATOM 898 O O . ILE A 1 116 ? 22.264 22.380 21.648 1.00 49.94 116 ILE A O 1
ATOM 902 N N . THR A 1 117 ? 22.732 24.011 23.117 1.00 43.47 117 THR A N 1
ATOM 903 C CA . THR A 1 117 ? 22.988 25.117 22.192 1.00 43.47 117 THR A CA 1
ATOM 904 C C . THR A 1 117 ? 24.410 25.015 21.637 1.00 43.47 117 THR A C 1
ATOM 906 O O . THR A 1 117 ? 25.359 24.946 22.418 1.00 43.47 117 THR A O 1
ATOM 909 N N . ALA A 1 118 ? 24.582 25.091 20.314 1.00 41.81 118 ALA A N 1
ATOM 910 C CA . ALA A 1 118 ? 25.892 25.270 19.689 1.00 41.81 118 ALA A CA 1
ATOM 911 C C . ALA A 1 118 ? 25.832 26.283 18.536 1.00 41.81 118 ALA A C 1
ATOM 913 O O . ALA A 1 118 ? 25.302 26.037 17.456 1.00 41.81 118 ALA A O 1
ATOM 914 N N . THR A 1 119 ? 26.403 27.445 18.830 1.00 39.00 119 THR A N 1
ATOM 915 C CA . THR A 1 119 ? 26.753 28.564 17.955 1.00 39.00 119 THR A CA 1
ATOM 916 C C . THR A 1 119 ? 27.960 28.200 17.082 1.00 39.00 119 THR A C 1
ATOM 918 O O . THR A 1 119 ? 28.930 27.653 17.604 1.00 39.00 119 THR A O 1
ATOM 921 N N . GLY A 1 120 ? 27.987 28.574 15.795 1.00 35.34 120 GLY A N 1
ATOM 922 C CA . GLY A 1 120 ? 29.200 28.377 14.988 1.00 35.34 120 GLY A CA 1
ATOM 923 C C . GLY A 1 120 ? 29.190 28.892 13.545 1.00 35.34 120 GLY A C 1
ATOM 924 O O . GLY A 1 120 ? 28.882 28.143 12.634 1.00 35.34 120 GLY A O 1
ATOM 925 N N . LYS A 1 121 ? 29.613 30.155 13.378 1.00 38.22 121 LYS A N 1
ATOM 926 C CA . LYS A 1 121 ? 30.466 30.720 12.302 1.00 38.22 121 LYS A CA 1
ATOM 927 C C . LYS A 1 121 ? 30.294 30.218 10.853 1.00 38.22 121 LYS A C 1
ATOM 929 O O . LYS A 1 121 ? 30.867 29.208 10.462 1.00 38.22 121 LYS A O 1
ATOM 934 N N . GLY A 1 122 ? 29.684 31.065 10.019 1.00 36.16 122 GLY A N 1
ATOM 935 C CA . GLY A 1 122 ? 29.857 31.056 8.563 1.00 36.16 122 GLY A CA 1
ATOM 936 C C . GLY A 1 122 ? 31.104 31.842 8.139 1.00 36.16 122 GLY A C 1
ATOM 937 O O . GLY A 1 122 ? 31.295 32.984 8.556 1.00 36.16 122 GLY A O 1
ATOM 938 N N . VAL A 1 123 ? 31.948 31.200 7.331 1.00 43.59 123 VAL A N 1
ATOM 939 C CA . VAL A 1 123 ? 33.133 31.750 6.659 1.00 43.59 123 VAL A CA 1
ATOM 940 C C . VAL A 1 123 ? 32.748 32.060 5.212 1.00 43.59 123 VAL A C 1
ATOM 942 O O . VAL A 1 123 ? 32.222 31.198 4.515 1.00 43.59 123 VAL A O 1
ATOM 945 N N . THR A 1 124 ? 33.001 33.289 4.773 1.00 36.94 124 THR A N 1
ATOM 946 C CA . THR A 1 124 ? 32.888 33.745 3.382 1.00 36.94 124 THR A CA 1
ATOM 947 C C . THR A 1 124 ? 34.249 33.664 2.700 1.00 36.94 124 THR A C 1
ATOM 949 O O . THR A 1 124 ? 35.229 34.171 3.248 1.00 36.94 124 THR A O 1
ATOM 952 N N . CYS A 1 125 ? 34.297 33.106 1.491 1.00 37.19 125 CYS A N 1
ATOM 953 C CA . CYS A 1 125 ? 35.430 33.241 0.580 1.00 37.19 125 CYS A CA 1
ATOM 954 C C . CYS A 1 125 ? 34.936 33.824 -0.745 1.00 37.19 125 CYS A C 1
ATOM 956 O O . CYS A 1 125 ? 33.997 33.315 -1.352 1.00 37.19 125 CYS A O 1
ATOM 958 N N . GLU A 1 126 ? 35.568 34.927 -1.131 1.00 48.16 126 GLU A N 1
ATOM 959 C CA . GLU A 1 126 ? 35.464 35.557 -2.438 1.00 48.16 126 GLU A CA 1
ATOM 960 C C . GLU A 1 126 ? 36.287 34.784 -3.466 1.00 48.16 126 GLU A C 1
ATOM 962 O O . GLU A 1 126 ? 37.369 34.304 -3.140 1.00 48.16 126 GLU A O 1
ATOM 967 N N . GLU A 1 127 ? 35.835 34.769 -4.718 1.00 37.91 127 GLU A N 1
ATOM 968 C CA . GLU A 1 127 ? 36.712 34.570 -5.869 1.00 37.91 127 GLU A CA 1
ATOM 9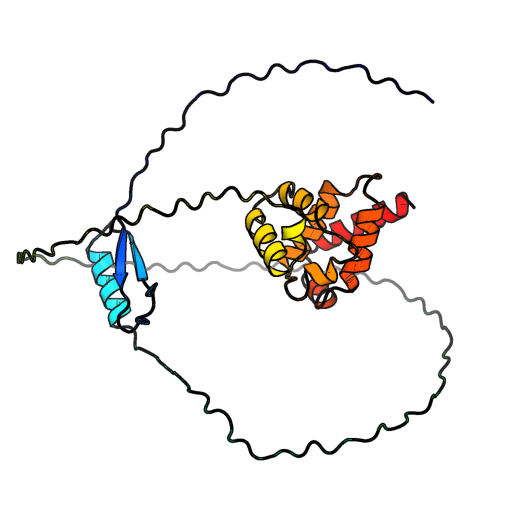69 C C . GLU A 1 127 ? 36.188 35.389 -7.051 1.00 37.91 127 GLU A C 1
ATOM 971 O O . GLU A 1 127 ? 35.077 35.195 -7.544 1.00 37.91 127 GLU A O 1
ATOM 976 N N . GLY A 1 128 ? 37.008 36.340 -7.490 1.00 38.66 128 GLY A N 1
ATOM 977 C CA . GLY A 1 128 ? 36.893 36.974 -8.793 1.00 38.66 128 GLY A CA 1
ATOM 978 C C . GLY A 1 128 ? 38.017 36.505 -9.712 1.00 38.66 128 GLY A C 1
ATOM 979 O O . GLY A 1 128 ? 39.128 36.264 -9.250 1.00 38.66 128 GLY A O 1
ATOM 980 N N . SER A 1 129 ? 37.765 36.461 -11.021 1.00 39.09 129 SER A N 1
ATOM 981 C CA . SER A 1 129 ? 38.665 37.052 -12.025 1.00 39.09 129 SER A CA 1
ATOM 982 C C . SER A 1 129 ? 38.173 36.887 -13.463 1.00 39.09 129 SER A C 1
ATOM 984 O O . SER A 1 129 ? 37.782 35.817 -13.911 1.00 39.09 129 SER A O 1
ATOM 986 N N . LYS A 1 130 ? 38.275 38.021 -14.162 1.00 46.78 130 LYS A N 1
ATOM 987 C CA . LYS A 1 130 ? 38.380 38.280 -15.606 1.00 46.78 130 LYS A CA 1
ATOM 988 C C . LYS A 1 130 ? 39.213 37.269 -16.415 1.00 46.78 130 LYS A C 1
ATOM 990 O O . LYS A 1 130 ? 40.250 36.827 -15.934 1.00 46.78 130 LYS A O 1
ATOM 995 N N . THR A 1 131 ? 38.888 37.107 -17.706 1.00 37.69 131 THR A N 1
ATOM 996 C CA . THR A 1 131 ? 39.704 37.601 -18.855 1.00 37.69 131 THR A CA 1
ATOM 997 C C . THR A 1 131 ? 39.074 37.281 -20.229 1.00 37.69 131 THR A C 1
ATOM 999 O O . THR A 1 131 ? 38.783 36.137 -20.548 1.00 37.69 131 THR A O 1
ATOM 1002 N N . ASP A 1 132 ? 38.801 38.351 -20.982 1.00 36.56 132 ASP A N 1
ATOM 1003 C CA . ASP A 1 132 ? 39.173 38.686 -22.373 1.00 36.56 132 ASP A CA 1
ATOM 1004 C C . ASP A 1 132 ? 39.204 37.661 -23.539 1.00 36.56 132 ASP A C 1
ATOM 1006 O O . ASP A 1 132 ? 39.968 36.705 -23.550 1.00 36.56 132 ASP A O 1
ATOM 1010 N N . LEU A 1 133 ? 38.439 38.043 -24.583 1.00 49.75 133 LEU A N 1
ATOM 1011 C CA . LEU A 1 133 ? 38.761 38.180 -26.024 1.00 49.75 133 LEU A CA 1
ATOM 1012 C C . LEU A 1 133 ? 39.407 37.016 -26.805 1.00 49.75 133 LEU A C 1
ATOM 1014 O O . LEU A 1 133 ? 40.518 36.607 -26.502 1.00 49.75 133 LEU A O 1
ATOM 1018 N N . LEU A 1 134 ? 38.790 36.655 -27.946 1.00 44.84 134 LEU A N 1
ATOM 1019 C CA . LEU A 1 134 ? 39.433 36.572 -29.276 1.00 44.84 134 LEU A CA 1
ATOM 1020 C C . LEU A 1 134 ? 38.397 36.353 -30.402 1.00 44.84 134 LEU A C 1
ATOM 1022 O O . LEU A 1 134 ? 37.331 35.779 -30.182 1.00 44.84 134 LEU A O 1
ATOM 1026 N N . ALA A 1 135 ? 38.732 36.881 -31.580 1.00 43.81 135 ALA A N 1
ATOM 1027 C CA . ALA A 1 135 ? 37.921 37.034 -32.786 1.00 43.81 135 ALA A CA 1
ATOM 1028 C C . ALA A 1 135 ? 38.215 35.965 -33.864 1.00 43.81 135 ALA A C 1
ATOM 1030 O O . ALA A 1 135 ? 39.242 35.293 -33.786 1.00 43.81 135 ALA A O 1
ATOM 1031 N N . ASP A 1 136 ? 37.330 35.935 -34.875 1.00 39.03 136 ASP A N 1
ATOM 1032 C CA . ASP A 1 136 ? 37.477 35.400 -36.248 1.00 39.03 136 ASP A CA 1
ATOM 1033 C C . ASP A 1 136 ? 37.575 33.855 -36.390 1.00 39.03 136 ASP A C 1
ATOM 1035 O O . ASP A 1 136 ? 38.070 33.172 -35.503 1.00 39.03 136 ASP A O 1
ATOM 1039 N N . THR A 1 137 ? 37.072 33.160 -37.421 1.00 42.75 137 THR A N 1
ATOM 1040 C CA . THR A 1 137 ? 36.741 33.498 -38.818 1.00 42.75 137 THR A CA 1
ATOM 1041 C C . THR A 1 137 ? 35.783 32.437 -39.409 1.00 42.75 137 THR A C 1
ATOM 1043 O O . THR A 1 137 ? 35.706 31.307 -38.928 1.00 42.75 137 THR A O 1
ATOM 1046 N N . GLU A 1 138 ? 35.080 32.813 -40.480 1.00 49.91 138 GLU A N 1
ATOM 1047 C CA . GLU A 1 138 ? 34.169 32.011 -41.312 1.00 49.91 138 GLU A CA 1
ATOM 1048 C C . GLU A 1 138 ? 34.816 30.783 -41.987 1.00 49.91 138 GLU A C 1
ATOM 1050 O O . GLU A 1 138 ? 35.977 30.817 -42.392 1.00 49.91 138 GLU A O 1
ATOM 1055 N N . SER A 1 139 ? 34.018 29.730 -42.209 1.00 47.53 139 SER A N 1
ATOM 1056 C CA . SER A 1 139 ? 34.235 28.734 -43.269 1.00 47.53 139 SER A CA 1
ATOM 1057 C C . SER A 1 139 ? 32.950 27.930 -43.506 1.00 47.53 139 SER A C 1
ATOM 1059 O O . SER A 1 139 ? 32.690 26.928 -42.841 1.00 47.53 139 SER A O 1
ATOM 1061 N N . ASP A 1 140 ? 32.165 28.383 -44.481 1.00 48.16 140 ASP A N 1
ATOM 1062 C CA . ASP A 1 140 ? 31.011 27.699 -45.065 1.00 48.16 140 ASP A CA 1
ATOM 1063 C C . ASP A 1 140 ? 31.392 26.335 -45.669 1.00 48.16 140 ASP A C 1
ATOM 1065 O O . ASP A 1 140 ? 32.182 26.252 -46.612 1.00 48.16 140 ASP A O 1
ATOM 1069 N N . GLN A 1 141 ? 30.757 25.259 -45.199 1.00 45.19 141 GLN A N 1
ATOM 1070 C CA . GLN A 1 141 ? 30.656 24.015 -45.963 1.00 45.19 141 GLN A CA 1
ATOM 1071 C C . GLN A 1 141 ? 29.252 23.423 -45.812 1.00 45.19 141 GLN A C 1
ATOM 1073 O O . GLN A 1 141 ? 28.935 22.672 -44.893 1.00 45.19 141 GLN A O 1
ATOM 1078 N N . LYS A 1 142 ? 28.389 23.814 -46.750 1.00 43.56 142 LYS A N 1
ATOM 1079 C CA . LYS A 1 142 ? 27.019 23.334 -46.919 1.00 43.56 142 LYS A CA 1
ATOM 1080 C C . LYS A 1 142 ? 27.038 21.879 -47.400 1.00 43.56 142 LYS A C 1
ATOM 1082 O O . LYS A 1 142 ? 27.142 21.623 -48.598 1.00 43.56 142 LYS A O 1
ATOM 1087 N N . VAL A 1 143 ? 26.936 20.931 -46.471 1.00 46.62 143 VAL A N 1
ATOM 1088 C CA . VAL A 1 143 ? 26.630 19.529 -46.781 1.00 46.62 143 VAL A CA 1
ATOM 1089 C C . VAL A 1 143 ? 25.117 19.365 -46.720 1.00 46.62 143 VAL A C 1
ATOM 1091 O O . VAL A 1 143 ? 24.495 19.514 -45.674 1.00 46.62 143 VAL A O 1
ATOM 1094 N N . GLN A 1 144 ? 24.526 19.127 -47.886 1.00 43.84 144 GLN A N 1
ATOM 1095 C CA . GLN A 1 144 ? 23.111 18.844 -48.050 1.00 43.84 144 GLN A CA 1
ATOM 1096 C C . GLN A 1 144 ? 22.878 17.373 -47.688 1.00 43.84 144 GLN A C 1
ATOM 1098 O O . GLN A 1 144 ? 23.193 16.478 -48.469 1.00 43.84 144 GLN A O 1
ATOM 1103 N N . CYS A 1 145 ? 22.394 17.131 -46.472 1.00 44.69 145 CYS A N 1
ATOM 1104 C CA . CYS A 1 145 ? 21.900 15.827 -46.047 1.00 44.69 145 CYS A CA 1
ATOM 1105 C C . CYS A 1 145 ? 20.414 15.772 -46.409 1.00 44.69 145 CYS A C 1
ATOM 1107 O O . CYS A 1 145 ? 19.616 16.493 -45.810 1.00 44.69 145 CYS A O 1
ATOM 1109 N N . ASP A 1 146 ? 20.040 14.959 -47.394 1.00 44.25 146 ASP A N 1
ATOM 1110 C CA . ASP A 1 146 ? 18.635 14.687 -47.692 1.00 44.25 146 ASP A CA 1
ATOM 1111 C C . ASP A 1 146 ? 18.046 13.839 -46.552 1.00 44.25 146 ASP A C 1
ATOM 1113 O O . ASP A 1 146 ? 18.207 12.619 -46.492 1.00 44.25 146 ASP A O 1
ATOM 1117 N N . ASP A 1 147 ? 17.416 14.532 -45.603 1.00 53.97 147 ASP A N 1
ATOM 1118 C CA . ASP A 1 147 ? 16.688 13.972 -44.470 1.00 53.97 147 ASP A CA 1
ATOM 1119 C C . ASP A 1 147 ? 15.453 13.216 -44.988 1.00 53.97 147 ASP A C 1
ATOM 1121 O O . ASP A 1 147 ? 14.432 13.798 -45.370 1.00 53.97 147 ASP A O 1
ATOM 1125 N N . MET A 1 148 ? 15.571 11.888 -45.073 1.00 56.78 148 MET A N 1
ATOM 1126 C CA . MET A 1 148 ? 14.465 10.977 -45.364 1.00 56.78 148 MET A CA 1
ATOM 1127 C C . MET A 1 148 ? 13.548 10.939 -44.142 1.00 56.78 148 MET A C 1
ATOM 1129 O O . MET A 1 148 ? 13.602 10.014 -43.333 1.00 56.78 148 MET A O 1
ATOM 1133 N N . GLY A 1 149 ? 12.715 11.976 -44.027 1.00 49.66 149 GLY A N 1
ATOM 1134 C CA . GLY A 1 149 ? 11.738 12.173 -42.967 1.00 49.66 149 GLY A CA 1
ATOM 1135 C C . GLY A 1 149 ? 10.845 10.952 -42.775 1.00 49.66 149 GLY A C 1
ATOM 1136 O O . GLY A 1 149 ? 9.812 10.790 -43.432 1.00 49.66 149 GLY A O 1
ATOM 1137 N N . GLY A 1 150 ? 11.234 10.103 -41.825 1.00 52.53 150 GLY A N 1
ATOM 1138 C CA . GLY A 1 150 ? 10.364 9.109 -41.231 1.00 52.53 150 GLY A CA 1
ATOM 1139 C C . GLY A 1 150 ? 9.255 9.849 -40.502 1.00 52.53 150 GLY A C 1
ATOM 1140 O O . GLY A 1 150 ? 9.465 10.377 -39.414 1.00 52.53 150 GLY A O 1
ATOM 1141 N N . LYS A 1 151 ? 8.070 9.905 -41.113 1.00 54.47 151 LYS A N 1
ATOM 1142 C CA . LYS A 1 151 ? 6.830 10.373 -40.484 1.00 54.47 151 LYS A CA 1
ATOM 1143 C C . LYS A 1 151 ? 6.398 9.374 -39.404 1.00 54.47 151 LYS A C 1
ATOM 1145 O O . LYS A 1 151 ? 5.404 8.674 -39.562 1.00 54.47 151 LYS A O 1
ATOM 1150 N N . GLY A 1 152 ? 7.184 9.251 -38.340 1.00 59.66 152 GLY A N 1
ATOM 1151 C CA . GLY A 1 152 ? 6.731 8.637 -37.104 1.00 59.66 152 GLY A CA 1
ATOM 1152 C C . GLY A 1 152 ? 5.778 9.625 -36.459 1.00 59.66 152 GLY A C 1
ATOM 1153 O O . GLY A 1 152 ? 6.209 10.677 -35.993 1.00 59.66 152 GLY A O 1
ATOM 1154 N N . GLU A 1 153 ? 4.481 9.334 -36.499 1.00 53.00 153 GLU A N 1
ATOM 1155 C CA . GLU A 1 153 ? 3.522 10.108 -35.722 1.00 53.00 153 GLU A CA 1
ATOM 1156 C C . GLU A 1 153 ? 3.977 10.107 -34.252 1.00 53.00 153 GLU A C 1
ATOM 1158 O O . GLU A 1 153 ? 4.365 9.055 -33.730 1.00 53.00 153 GLU A O 1
ATOM 1163 N N . PRO A 1 154 ? 4.006 11.273 -33.584 1.00 63.78 154 PRO A N 1
ATOM 1164 C CA . PRO A 1 154 ? 4.432 11.354 -32.199 1.00 63.78 154 PRO A CA 1
ATOM 1165 C C . PRO A 1 154 ? 3.497 10.482 -31.365 1.00 63.78 154 PRO A C 1
ATOM 1167 O O . PRO A 1 154 ? 2.290 10.727 -31.325 1.00 63.78 154 PRO A O 1
ATOM 1170 N N . TYR A 1 155 ? 4.051 9.457 -30.710 1.00 52.00 155 TYR A N 1
ATOM 1171 C CA . TYR A 1 155 ? 3.316 8.630 -29.759 1.00 52.00 155 TYR A CA 1
ATOM 1172 C C . TYR A 1 155 ? 2.679 9.551 -28.717 1.00 52.00 155 TYR A C 1
ATOM 1174 O O . TYR A 1 155 ? 3.340 10.051 -27.804 1.00 52.00 155 TYR A O 1
ATOM 1182 N N . SER A 1 156 ? 1.384 9.803 -28.876 1.00 58.59 156 SER A N 1
ATOM 1183 C CA . SER A 1 156 ? 0.602 10.587 -27.934 1.00 58.59 156 SER A CA 1
ATOM 1184 C C . SER A 1 156 ? 0.412 9.723 -26.697 1.00 58.59 156 SER A C 1
ATOM 1186 O O . SER A 1 156 ? -0.460 8.861 -26.642 1.00 58.59 156 SER A O 1
ATOM 1188 N N . ARG A 1 157 ? 1.299 9.910 -25.714 1.00 54.91 157 ARG A N 1
ATOM 1189 C CA . ARG A 1 157 ? 1.382 9.154 -24.453 1.00 54.91 157 ARG A CA 1
ATOM 1190 C C . ARG A 1 157 ? 0.263 9.532 -23.472 1.00 54.91 157 ARG A C 1
ATOM 1192 O O . ARG A 1 157 ? 0.502 9.715 -22.280 1.00 54.91 157 ARG A O 1
ATOM 1199 N N . HIS A 1 158 ? -0.951 9.697 -23.974 1.00 46.66 158 HIS A N 1
ATOM 1200 C CA . HIS A 1 158 ? -2.151 9.943 -23.182 1.00 46.66 158 HIS A CA 1
ATOM 1201 C C . HIS A 1 158 ? -3.127 8.809 -23.471 1.00 46.66 158 HIS A C 1
ATOM 1203 O O . HIS A 1 158 ? -4.204 9.005 -24.020 1.00 46.66 158 HIS A O 1
ATOM 1209 N N . GLN A 1 159 ? -2.690 7.586 -23.170 1.00 52.53 159 GLN A N 1
ATOM 1210 C CA . GLN A 1 159 ? -3.589 6.449 -23.129 1.00 52.53 159 GLN A CA 1
ATOM 1211 C C . GLN A 1 159 ? -4.339 6.541 -21.804 1.00 52.53 159 GLN A C 1
ATOM 1213 O O . GLN A 1 159 ? -3.762 6.314 -20.741 1.00 52.53 159 GLN A O 1
ATOM 1218 N N . GLU A 1 160 ? -5.603 6.947 -21.867 1.00 59.44 160 GLU A N 1
ATOM 1219 C CA . GLU A 1 160 ? -6.535 6.798 -20.755 1.00 59.44 160 GLU A CA 1
ATOM 1220 C C . GLU A 1 160 ? -6.665 5.295 -20.477 1.00 59.44 160 GLU A C 1
ATOM 1222 O O . GLU A 1 160 ? -7.314 4.555 -21.217 1.00 59.44 160 GLU A O 1
ATOM 1227 N N . PHE A 1 161 ? -5.952 4.811 -19.461 1.00 60.22 161 PHE A N 1
ATOM 1228 C CA . PHE A 1 161 ? -6.043 3.421 -19.038 1.00 60.22 161 PHE A CA 1
ATOM 1229 C C . PHE A 1 161 ? -7.380 3.227 -18.328 1.00 60.22 161 PHE A C 1
ATOM 1231 O O . PHE A 1 161 ? -7.569 3.653 -17.189 1.00 60.22 161 PHE A O 1
ATOM 1238 N N . VAL A 1 162 ? -8.317 2.568 -19.007 1.00 70.44 162 VAL A N 1
ATOM 1239 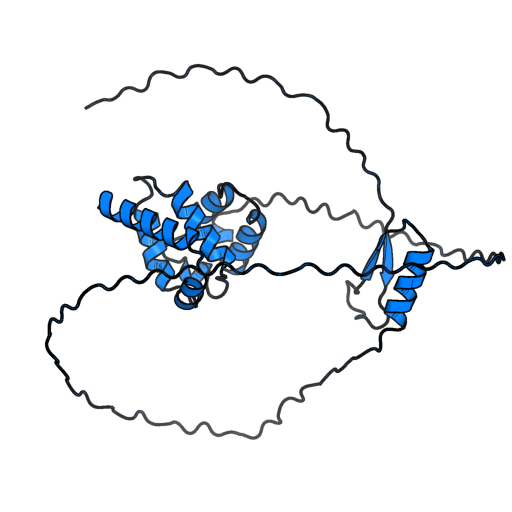C CA . VAL A 1 162 ? -9.498 2.008 -18.352 1.00 70.44 162 VAL A CA 1
ATOM 1240 C C . VAL A 1 162 ? -9.016 0.832 -17.509 1.00 70.44 162 VAL A C 1
ATOM 1242 O O . VAL A 1 162 ? -8.760 -0.246 -18.031 1.00 70.44 162 VAL A O 1
ATOM 1245 N N . ILE A 1 163 ? -8.832 1.059 -16.209 1.00 70.81 163 ILE A N 1
ATOM 1246 C CA . ILE A 1 163 ? -8.395 0.022 -15.267 1.00 70.81 163 ILE A CA 1
ATOM 1247 C C . ILE A 1 163 ? -9.558 -0.950 -15.043 1.00 70.81 163 ILE A C 1
ATOM 1249 O O . ILE A 1 163 ? -10.538 -0.585 -14.374 1.00 70.81 163 ILE A O 1
ATOM 1253 N N . THR A 1 164 ? -9.456 -2.172 -15.564 1.00 78.88 164 THR A N 1
ATOM 1254 C CA . THR A 1 164 ? -10.418 -3.241 -15.256 1.00 78.88 164 THR A CA 1
ATOM 1255 C C . THR A 1 164 ? -10.040 -3.952 -13.954 1.00 78.88 164 THR A C 1
ATOM 1257 O O . THR A 1 164 ? -8.914 -3.835 -13.476 1.00 78.88 164 THR A O 1
ATOM 1260 N N . GLU A 1 165 ? -10.988 -4.644 -13.320 1.00 74.25 165 GLU A N 1
ATOM 1261 C CA . GLU A 1 165 ? -10.741 -5.363 -12.056 1.00 74.25 165 GLU A CA 1
ATOM 1262 C C . GLU A 1 165 ? -9.755 -6.528 -12.227 1.00 74.25 165 GLU A C 1
ATOM 1264 O O . GLU A 1 165 ? -8.949 -6.789 -11.336 1.00 74.25 165 GLU A O 1
ATOM 1269 N N . GLU A 1 166 ? -9.773 -7.186 -13.388 1.00 76.38 166 GLU A N 1
ATOM 1270 C CA . GLU A 1 166 ? -8.873 -8.300 -13.710 1.00 76.38 166 GLU A CA 1
ATOM 1271 C C . GLU A 1 166 ? -7.415 -7.839 -13.820 1.00 76.38 166 GLU A C 1
ATOM 1273 O O . GLU A 1 166 ? -6.498 -8.555 -13.409 1.00 76.38 166 GLU A O 1
ATOM 1278 N N . ASP A 1 167 ? -7.199 -6.606 -14.286 1.00 76.50 167 ASP A N 1
ATOM 1279 C CA . ASP A 1 167 ? -5.861 -6.043 -14.446 1.00 76.50 167 ASP A CA 1
ATOM 1280 C C . ASP A 1 167 ? -5.149 -5.901 -13.098 1.00 76.50 167 ASP A C 1
ATOM 1282 O O . ASP A 1 167 ? -3.950 -6.132 -13.005 1.00 76.50 167 ASP A O 1
ATOM 1286 N N . VAL A 1 168 ? -5.859 -5.572 -12.018 1.00 84.88 168 VAL A N 1
ATOM 1287 C CA . VAL A 1 168 ? -5.228 -5.229 -10.730 1.00 84.88 168 VAL A CA 1
ATOM 1288 C C . VAL A 1 168 ? -4.791 -6.469 -9.931 1.00 84.88 168 VAL A C 1
ATOM 1290 O O . VAL A 1 168 ? -4.105 -6.341 -8.920 1.00 84.88 168 VAL A O 1
ATOM 1293 N N . GLN A 1 169 ? -5.135 -7.682 -10.374 1.00 87.94 169 GLN A N 1
ATOM 1294 C CA . GLN A 1 169 ? -4.844 -8.911 -9.622 1.00 87.94 169 GLN A CA 1
ATOM 1295 C C . GLN A 1 169 ? -3.431 -9.469 -9.833 1.00 87.94 169 GLN A C 1
ATOM 1297 O O . GLN A 1 169 ? -3.018 -10.377 -9.112 1.00 87.94 169 GLN A O 1
ATOM 1302 N N . THR A 1 170 ? -2.675 -8.962 -10.809 1.00 90.50 170 THR A N 1
ATOM 1303 C CA . THR A 1 170 ? -1.298 -9.422 -11.041 1.00 90.50 170 THR A CA 1
ATOM 1304 C C . THR A 1 170 ? -0.281 -8.429 -10.476 1.00 90.50 170 THR A C 1
ATOM 1306 O O . THR A 1 170 ? -0.493 -7.219 -10.593 1.00 90.50 170 THR A O 1
ATOM 1309 N N . PRO A 1 171 ? 0.864 -8.887 -9.933 1.00 93.12 171 PRO A N 1
ATOM 1310 C CA . PRO A 1 171 ? 1.853 -7.981 -9.348 1.00 93.12 171 PRO A CA 1
ATOM 1311 C C . PRO A 1 171 ? 2.391 -6.924 -10.280 1.00 93.12 171 PRO A C 1
ATOM 1313 O O . PRO A 1 171 ? 2.542 -5.764 -9.903 1.00 93.12 171 PRO A O 1
ATOM 1316 N N . TYR A 1 172 ? 2.658 -7.322 -11.516 1.00 92.38 172 TYR A N 1
ATOM 1317 C CA . TYR A 1 172 ? 3.173 -6.412 -12.520 1.00 92.38 172 TYR A CA 1
ATOM 1318 C C . TYR A 1 172 ? 2.185 -5.277 -12.810 1.00 92.38 172 TYR A C 1
ATOM 1320 O O . TYR A 1 172 ? 2.560 -4.101 -12.812 1.00 92.38 172 TYR A O 1
ATOM 1328 N N . MET A 1 173 ? 0.914 -5.620 -13.015 1.00 92.81 173 MET A N 1
ATOM 1329 C CA . MET A 1 173 ? -0.112 -4.637 -13.335 1.00 92.81 173 MET A CA 1
ATOM 1330 C C . MET A 1 173 ? -0.452 -3.768 -12.128 1.00 92.81 173 MET A C 1
ATOM 1332 O O . MET A 1 173 ? -0.507 -2.549 -12.280 1.00 92.81 173 MET A O 1
ATOM 1336 N N . PHE A 1 174 ? -0.581 -4.349 -10.929 1.00 94.69 174 PHE A N 1
ATOM 1337 C CA . PHE A 1 174 ? -0.789 -3.583 -9.700 1.00 94.69 174 PHE A CA 1
ATOM 1338 C C . PHE A 1 174 ? 0.300 -2.523 -9.524 1.00 94.69 174 PHE A C 1
ATOM 1340 O O . PHE A 1 174 ? -0.012 -1.341 -9.406 1.00 94.69 174 PHE A O 1
ATOM 1347 N N . THR A 1 175 ? 1.580 -2.910 -9.585 1.00 94.25 175 THR A N 1
ATOM 1348 C CA . THR A 1 175 ? 2.697 -1.965 -9.439 1.00 94.25 175 THR A CA 1
ATOM 1349 C C . THR A 1 175 ? 2.695 -0.905 -10.542 1.00 94.25 175 THR A C 1
ATOM 1351 O O . THR A 1 175 ? 2.965 0.265 -10.269 1.00 94.25 175 THR A O 1
ATOM 1354 N N . THR A 1 176 ? 2.371 -1.278 -11.781 1.00 93.31 176 THR A N 1
ATOM 1355 C CA . THR A 1 176 ? 2.313 -0.336 -12.910 1.00 93.31 176 THR A CA 1
ATOM 1356 C C . THR A 1 176 ? 1.220 0.712 -12.706 1.00 93.31 176 THR A C 1
ATOM 1358 O O . THR A 1 176 ? 1.479 1.914 -12.808 1.00 93.31 176 THR A O 1
ATOM 1361 N N . ILE A 1 177 ? 0.015 0.263 -12.354 1.00 93.62 177 ILE A N 1
ATOM 1362 C CA . ILE A 1 177 ? -1.143 1.125 -12.112 1.00 93.62 177 ILE A CA 1
ATOM 1363 C C . ILE A 1 177 ? -0.897 1.994 -10.873 1.00 93.62 177 ILE A C 1
ATOM 1365 O O . ILE A 1 177 ? -1.079 3.210 -10.936 1.00 93.62 177 ILE A O 1
ATOM 1369 N N . TRP A 1 178 ? -0.392 1.417 -9.780 1.00 95.06 178 TRP A N 1
ATOM 1370 C CA . TRP A 1 178 ? -0.067 2.148 -8.553 1.00 95.06 178 TRP A CA 1
ATOM 1371 C C . TRP A 1 178 ? 0.939 3.274 -8.808 1.00 95.06 178 TRP A C 1
ATOM 1373 O O . TRP A 1 178 ? 0.743 4.414 -8.386 1.00 95.06 178 TRP A O 1
ATOM 1383 N N . ASN A 1 179 ? 1.994 2.986 -9.572 1.00 93.75 179 ASN A N 1
ATOM 1384 C CA . ASN A 1 179 ? 3.012 3.975 -9.915 1.00 93.75 179 ASN A CA 1
ATOM 1385 C C . ASN A 1 179 ? 2.507 5.072 -10.853 1.00 93.75 179 ASN A C 1
ATOM 1387 O O . ASN A 1 179 ? 3.060 6.174 -10.835 1.00 93.75 179 ASN A O 1
ATOM 1391 N N . SER A 1 180 ? 1.470 4.801 -11.649 1.00 92.81 180 SER A N 1
ATOM 1392 C CA . SER A 1 180 ? 0.853 5.817 -12.506 1.00 92.81 180 SER A CA 1
ATOM 1393 C C . SER A 1 180 ? 0.106 6.893 -11.704 1.00 92.81 180 SER A C 1
ATOM 1395 O O . SER A 1 180 ? 0.044 8.041 -12.141 1.00 92.81 180 SER A O 1
ATOM 1397 N N . VAL A 1 181 ? -0.377 6.557 -10.500 1.00 92.81 181 VAL A N 1
ATOM 1398 C CA . VAL A 1 181 ? -1.167 7.455 -9.636 1.00 92.81 181 VAL A CA 1
ATOM 1399 C C . VAL A 1 181 ? -0.408 7.977 -8.411 1.00 92.81 181 VAL A C 1
ATOM 1401 O O . VAL A 1 181 ? -0.975 8.697 -7.597 1.00 92.81 181 VAL A O 1
ATOM 1404 N N . LYS A 1 182 ? 0.886 7.665 -8.269 1.00 88.81 182 LYS A N 1
ATOM 1405 C CA . LYS A 1 182 ? 1.688 7.977 -7.067 1.00 88.81 182 LYS A CA 1
ATOM 1406 C C . LYS A 1 182 ? 1.795 9.466 -6.699 1.00 88.81 182 LYS A C 1
ATOM 1408 O O . LYS A 1 182 ? 2.228 9.791 -5.602 1.00 88.81 182 LYS A O 1
ATOM 1413 N N . ASN A 1 183 ? 1.466 10.361 -7.630 1.00 88.25 183 ASN A N 1
ATOM 1414 C CA . ASN A 1 183 ? 1.526 11.810 -7.426 1.00 88.25 183 ASN A CA 1
ATOM 1415 C C . ASN A 1 183 ? 0.205 12.389 -6.881 1.00 88.25 183 ASN A C 1
ATOM 1417 O O . ASN A 1 183 ? 0.106 13.604 -6.708 1.00 88.25 183 ASN A O 1
ATOM 1421 N N . ASP A 1 184 ? -0.814 11.555 -6.651 1.00 87.69 184 ASP A N 1
ATOM 1422 C CA . ASP A 1 184 ? -2.088 11.986 -6.078 1.00 87.69 184 ASP A CA 1
ATOM 1423 C C . ASP A 1 184 ? -1.942 12.246 -4.571 1.00 87.69 184 ASP A C 1
ATOM 1425 O O . ASP A 1 184 ? -1.826 11.325 -3.768 1.00 87.69 184 ASP A O 1
ATOM 1429 N N . THR A 1 185 ? -1.979 13.517 -4.175 1.00 89.31 185 THR A N 1
ATOM 1430 C CA . THR A 1 185 ? -1.889 13.930 -2.766 1.00 89.31 185 THR A CA 1
ATOM 1431 C C . THR A 1 185 ? -3.138 13.591 -1.959 1.00 89.31 185 THR A C 1
ATOM 1433 O O . THR A 1 185 ? -3.085 13.564 -0.730 1.00 89.31 185 THR A O 1
ATOM 1436 N N . THR A 1 186 ? -4.266 13.364 -2.635 1.00 92.62 186 THR A N 1
ATOM 1437 C CA . THR A 1 186 ? -5.551 13.065 -1.995 1.00 92.62 186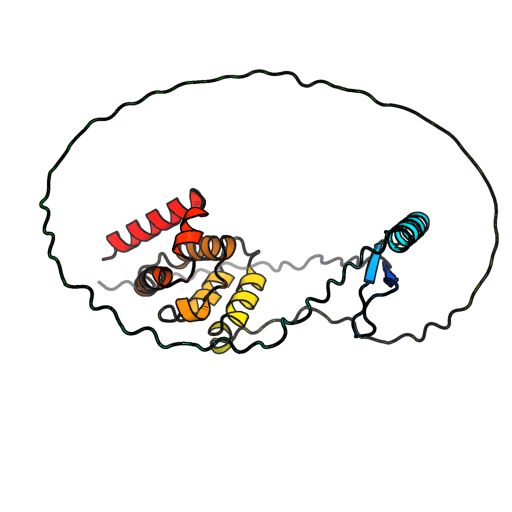 THR A CA 1
ATOM 1438 C C . THR A 1 186 ? -5.790 11.575 -1.825 1.00 92.62 186 THR A C 1
ATOM 1440 O O . THR A 1 186 ? -6.779 11.207 -1.201 1.00 92.62 186 THR A O 1
ATOM 1443 N N . TYR A 1 187 ? -4.923 10.716 -2.372 1.00 95.19 187 TYR A N 1
ATOM 1444 C CA . TYR A 1 187 ? -5.065 9.256 -2.345 1.00 95.19 187 T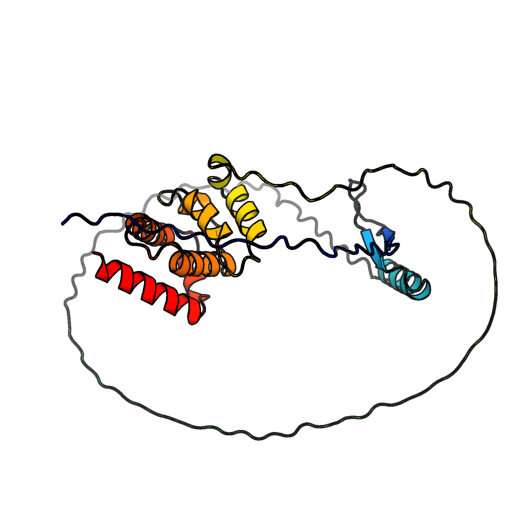YR A CA 1
ATOM 1445 C C . TYR A 1 187 ? -6.374 8.730 -2.966 1.00 95.19 187 TYR A C 1
ATOM 1447 O O . TYR A 1 187 ? -6.719 7.566 -2.766 1.00 95.19 187 TYR A O 1
ATOM 1455 N N . THR A 1 188 ? -7.108 9.549 -3.726 1.00 94.81 188 THR A N 1
ATOM 1456 C CA . THR A 1 188 ? -8.440 9.196 -4.242 1.00 94.81 188 THR A CA 1
ATOM 1457 C C . THR A 1 188 ? -8.342 8.077 -5.276 1.00 94.81 188 THR A C 1
ATOM 1459 O O . THR A 1 188 ? -9.024 7.059 -5.158 1.00 94.81 188 THR A O 1
ATOM 1462 N N . HIS A 1 189 ? -7.427 8.204 -6.240 1.00 93.56 189 HIS A N 1
ATOM 1463 C CA . HIS A 1 189 ? -7.234 7.175 -7.269 1.00 93.56 189 HIS A CA 1
ATOM 1464 C C . HIS A 1 189 ? -6.620 5.899 -6.680 1.00 93.56 189 HIS A C 1
ATOM 1466 O O . HIS A 1 189 ? -6.958 4.787 -7.078 1.00 93.56 189 HIS A O 1
ATOM 1472 N N . GLN A 1 190 ? -5.748 6.048 -5.681 1.00 95.12 190 GLN A N 1
ATOM 1473 C CA . GLN A 1 190 ? -5.188 4.916 -4.942 1.00 95.12 190 GLN A CA 1
ATOM 1474 C C . GLN A 1 190 ? -6.270 4.158 -4.167 1.00 95.12 190 GLN A C 1
ATOM 1476 O O . GLN A 1 190 ? -6.259 2.927 -4.164 1.00 95.12 190 GLN A O 1
ATOM 1481 N N . ALA A 1 191 ? -7.250 4.861 -3.594 1.00 95.44 191 ALA A N 1
ATOM 1482 C CA . ALA A 1 191 ? -8.384 4.233 -2.927 1.00 95.44 191 ALA A CA 1
ATOM 1483 C C . ALA A 1 191 ? -9.252 3.444 -3.914 1.00 95.44 191 ALA A C 1
ATOM 1485 O O . ALA A 1 191 ? -9.661 2.326 -3.609 1.00 95.44 191 ALA A O 1
ATOM 1486 N N . GLU A 1 192 ? -9.497 3.973 -5.115 1.00 94.62 192 GLU A N 1
ATOM 1487 C CA . GLU A 1 192 ? -10.214 3.241 -6.166 1.00 94.62 192 GLU A CA 1
ATOM 1488 C C . GLU A 1 192 ? -9.483 1.964 -6.592 1.00 94.62 192 GLU A C 1
ATOM 1490 O O . GLU A 1 192 ? -10.119 0.920 -6.746 1.00 94.62 192 GLU A O 1
ATOM 1495 N N . ILE A 1 193 ? -8.154 2.015 -6.722 1.00 94.19 193 ILE A N 1
ATOM 1496 C CA . ILE A 1 193 ? -7.338 0.830 -7.020 1.00 94.19 193 ILE A CA 1
ATOM 1497 C C . ILE A 1 193 ? -7.461 -0.189 -5.884 1.00 94.19 193 ILE A C 1
ATOM 1499 O O . ILE A 1 193 ? -7.795 -1.342 -6.144 1.00 94.19 193 ILE A O 1
ATOM 1503 N N . LEU A 1 194 ? -7.273 0.226 -4.626 1.00 94.75 194 LEU A N 1
ATOM 1504 C CA . LEU A 1 194 ? -7.406 -0.667 -3.467 1.00 94.75 194 LEU A CA 1
ATOM 1505 C C . LEU A 1 194 ? -8.815 -1.254 -3.330 1.00 94.75 194 LEU A C 1
ATOM 1507 O O . LEU A 1 194 ? -8.960 -2.391 -2.888 1.00 94.75 194 LEU A O 1
ATOM 1511 N N . ARG A 1 195 ? -9.861 -0.527 -3.743 1.00 94.69 195 ARG A N 1
ATOM 1512 C CA . ARG A 1 195 ? -11.232 -1.056 -3.747 1.00 94.69 195 ARG A CA 1
ATOM 1513 C C . ARG A 1 195 ? -11.433 -2.182 -4.759 1.00 94.69 195 ARG A C 1
ATOM 1515 O O . ARG A 1 195 ? -12.276 -3.038 -4.494 1.00 94.69 195 ARG A O 1
ATOM 1522 N N . LYS A 1 196 ? -10.667 -2.200 -5.852 1.00 93.81 196 LYS A N 1
ATOM 1523 C CA . LYS A 1 196 ? -10.663 -3.276 -6.859 1.00 93.81 196 LYS A CA 1
ATOM 1524 C C . LYS A 1 196 ? -9.753 -4.449 -6.483 1.00 93.81 196 LYS A C 1
ATOM 1526 O O . LYS A 1 196 ? -9.894 -5.528 -7.048 1.00 93.81 196 LYS A O 1
ATOM 1531 N N . VAL A 1 197 ? -8.823 -4.253 -5.546 1.00 94.19 197 VAL A N 1
ATOM 1532 C CA . VAL A 1 197 ? -7.937 -5.318 -5.060 1.00 94.19 197 VAL A CA 1
ATOM 1533 C C . VAL A 1 197 ? -8.692 -6.245 -4.114 1.00 94.19 197 VAL A C 1
ATOM 1535 O O . VAL A 1 197 ? -9.373 -5.808 -3.182 1.00 94.19 197 VAL A O 1
ATOM 1538 N N . ASP A 1 198 ? -8.503 -7.543 -4.327 1.00 93.12 198 ASP A N 1
ATOM 1539 C CA . ASP A 1 198 ? -8.886 -8.572 -3.372 1.00 93.12 198 ASP A CA 1
ATOM 1540 C C . ASP A 1 198 ? -7.878 -8.615 -2.208 1.00 93.12 198 ASP A C 1
ATOM 1542 O O . ASP A 1 198 ? -6.721 -9.021 -2.362 1.00 93.12 198 ASP A O 1
ATOM 1546 N N . PHE A 1 199 ? -8.324 -8.181 -1.026 1.00 94.31 199 PHE A N 1
ATOM 1547 C CA . PHE A 1 199 ? -7.491 -8.143 0.174 1.00 94.31 199 PHE A CA 1
ATOM 1548 C C . PHE A 1 199 ? -7.143 -9.531 0.725 1.00 94.31 199 PHE A C 1
ATOM 1550 O O . PHE A 1 199 ? -6.173 -9.630 1.477 1.00 94.31 199 PHE A O 1
ATOM 1557 N N . GLU A 1 200 ? -7.857 -10.599 0.354 1.00 94.62 200 GLU A N 1
ATOM 1558 C CA . GLU A 1 200 ? -7.484 -11.972 0.735 1.00 94.62 200 GLU A CA 1
ATOM 1559 C C . GLU A 1 200 ? -6.173 -12.386 0.059 1.00 94.62 200 GLU A C 1
ATOM 1561 O O . GLU A 1 200 ? -5.278 -12.980 0.671 1.00 94.62 200 GLU A O 1
ATOM 1566 N N . ARG A 1 201 ? -6.028 -11.981 -1.203 1.00 94.06 201 ARG A N 1
ATOM 1567 C CA . ARG A 1 201 ? -4.896 -12.318 -2.069 1.00 94.06 201 ARG A CA 1
ATOM 1568 C C . ARG A 1 201 ? -3.882 -11.188 -2.203 1.00 94.06 201 ARG A C 1
ATOM 1570 O O . ARG A 1 201 ? -2.959 -11.294 -3.001 1.00 94.06 201 ARG A O 1
ATOM 1577 N N . ILE A 1 202 ? -3.970 -10.133 -1.389 1.00 94.44 202 ILE A N 1
ATOM 1578 C CA . ILE A 1 202 ? -3.077 -8.964 -1.503 1.00 94.44 202 ILE A CA 1
ATOM 1579 C C . ILE A 1 202 ? -1.588 -9.311 -1.395 1.00 94.44 202 ILE A C 1
ATOM 1581 O O . ILE A 1 202 ? -0.742 -8.645 -1.984 1.00 94.44 202 ILE A O 1
ATOM 1585 N N . HIS A 1 203 ? -1.257 -10.381 -0.677 1.00 94.69 203 HIS A N 1
ATOM 1586 C CA . HIS A 1 203 ? 0.107 -10.876 -0.573 1.00 94.69 203 HIS A CA 1
ATOM 1587 C C . HIS A 1 203 ? 0.624 -11.509 -1.869 1.00 94.69 203 HIS A C 1
ATOM 1589 O O . HIS A 1 203 ? 1.811 -11.390 -2.161 1.00 94.69 203 HIS A O 1
ATOM 1595 N N . GLU A 1 204 ? -0.257 -12.111 -2.669 1.00 95.25 204 GLU A N 1
ATOM 1596 C CA . GLU A 1 204 ? 0.054 -12.572 -4.023 1.00 95.25 204 GLU A CA 1
ATOM 1597 C C . GLU A 1 204 ? 0.128 -11.394 -4.989 1.00 95.25 204 GLU A C 1
ATOM 1599 O O . GLU A 1 204 ? 1.034 -11.366 -5.812 1.00 95.25 204 GLU A O 1
ATOM 1604 N N . VAL A 1 205 ? -0.787 -10.423 -4.862 1.00 95.12 205 VAL A N 1
ATOM 1605 C CA . VAL A 1 205 ? -0.862 -9.241 -5.735 1.00 95.12 205 VAL A CA 1
ATOM 1606 C C . VAL A 1 205 ? 0.353 -8.341 -5.545 1.00 95.12 205 VAL A C 1
ATOM 1608 O O . VAL A 1 205 ? 0.968 -7.940 -6.514 1.00 95.12 205 VAL A O 1
ATOM 1611 N N . ILE A 1 206 ? 0.753 -8.009 -4.323 1.00 94.94 206 ILE A N 1
ATOM 1612 C CA . ILE A 1 206 ? 1.919 -7.138 -4.112 1.00 94.94 206 ILE A CA 1
ATOM 1613 C C . ILE A 1 206 ? 3.224 -7.946 -4.213 1.00 94.94 206 ILE A C 1
ATOM 1615 O O . ILE A 1 206 ? 4.217 -7.478 -4.783 1.00 94.94 206 ILE A O 1
ATOM 1619 N N . GLY A 1 207 ? 3.232 -9.172 -3.679 1.00 91.56 207 GLY A N 1
ATOM 1620 C CA . GLY A 1 207 ? 4.381 -10.072 -3.715 1.00 91.56 207 GLY A CA 1
ATOM 1621 C C . GLY A 1 207 ? 5.659 -9.434 -3.160 1.00 91.56 207 GLY A C 1
ATOM 1622 O O . GLY A 1 207 ? 5.677 -8.864 -2.073 1.00 91.56 207 GLY A O 1
ATOM 1623 N N . TYR A 1 208 ? 6.751 -9.524 -3.921 1.00 94.88 208 TYR A N 1
ATOM 1624 C CA . TYR A 1 208 ? 8.063 -8.970 -3.556 1.00 94.88 208 TYR A CA 1
ATOM 1625 C C . TYR A 1 208 ? 8.268 -7.506 -3.975 1.00 94.88 208 TYR A C 1
ATOM 1627 O O . TYR A 1 208 ? 9.329 -6.942 -3.691 1.00 94.88 208 TYR A O 1
ATOM 1635 N N . ASN A 1 209 ? 7.280 -6.905 -4.645 1.00 93.75 209 ASN A N 1
ATOM 1636 C CA . ASN A 1 209 ? 7.359 -5.544 -5.181 1.00 93.75 209 ASN A CA 1
ATOM 1637 C C . ASN A 1 209 ? 6.958 -4.474 -4.156 1.00 93.75 209 ASN A C 1
ATOM 1639 O O . ASN A 1 209 ? 6.878 -3.300 -4.509 1.00 93.75 209 ASN A O 1
ATOM 1643 N N . LEU A 1 210 ? 6.703 -4.864 -2.902 1.00 95.38 210 LEU A N 1
ATOM 1644 C CA . LEU A 1 210 ? 6.456 -3.912 -1.829 1.00 95.38 210 LEU A CA 1
ATOM 1645 C C . LEU A 1 210 ? 7.727 -3.101 -1.556 1.00 95.38 210 LEU A C 1
ATOM 1647 O O . LEU A 1 210 ? 8.758 -3.659 -1.165 1.00 95.38 210 LEU A O 1
ATOM 1651 N N . ASP A 1 211 ? 7.628 -1.788 -1.728 1.00 94.38 211 ASP A N 1
ATOM 1652 C CA . ASP A 1 211 ? 8.643 -0.822 -1.330 1.00 94.38 211 ASP A CA 1
ATOM 1653 C C . ASP A 1 211 ? 8.113 0.121 -0.234 1.00 94.38 211 ASP A C 1
ATOM 1655 O O . ASP A 1 211 ? 6.940 0.084 0.154 1.00 94.38 211 ASP A O 1
ATOM 1659 N N . GLU A 1 212 ? 9.008 0.948 0.308 1.00 94.69 212 GLU A N 1
ATOM 1660 C CA . GLU A 1 212 ? 8.698 1.892 1.385 1.00 94.69 212 GLU A CA 1
ATOM 1661 C C . GLU A 1 212 ? 7.602 2.887 0.974 1.00 94.69 212 GLU A C 1
ATOM 1663 O O . GLU A 1 212 ? 6.637 3.094 1.713 1.00 94.69 212 GLU A O 1
ATOM 1668 N N . GLY A 1 213 ? 7.723 3.476 -0.220 1.00 94.75 213 GLY A N 1
ATOM 1669 C CA . GLY A 1 213 ? 6.785 4.484 -0.714 1.00 94.75 213 GLY A CA 1
ATOM 1670 C C . GLY A 1 213 ? 5.392 3.911 -0.976 1.00 94.75 213 GLY A C 1
ATOM 1671 O O . GLY A 1 213 ? 4.380 4.539 -0.650 1.00 94.75 213 GLY A O 1
ATOM 1672 N N . MET A 1 214 ? 5.316 2.693 -1.509 1.00 95.50 214 MET A N 1
ATOM 1673 C CA . MET A 1 214 ? 4.071 1.962 -1.713 1.00 95.50 214 MET A CA 1
ATOM 1674 C C . MET A 1 214 ? 3.422 1.618 -0.377 1.00 95.50 214 MET A C 1
ATOM 1676 O O . MET A 1 214 ? 2.239 1.894 -0.205 1.00 95.50 214 MET A O 1
ATOM 1680 N N . LEU A 1 215 ? 4.173 1.103 0.601 1.00 96.12 215 LEU A N 1
ATOM 1681 C CA . LEU A 1 215 ? 3.605 0.804 1.917 1.00 96.12 215 LEU A CA 1
ATOM 1682 C C . LEU A 1 215 ? 3.084 2.070 2.617 1.00 96.12 215 LEU A C 1
ATOM 1684 O O . LEU A 1 215 ? 1.961 2.073 3.122 1.00 96.12 215 LEU A O 1
ATOM 1688 N N . SER A 1 216 ? 3.876 3.145 2.618 1.00 96.25 216 SER A N 1
ATOM 1689 C CA . SER A 1 216 ? 3.494 4.433 3.211 1.00 96.25 216 SER A CA 1
ATOM 1690 C C . SER A 1 216 ? 2.221 4.990 2.559 1.00 96.25 216 SER A C 1
ATOM 1692 O O . SER A 1 216 ? 1.254 5.313 3.252 1.00 96.25 216 SER A O 1
ATOM 1694 N N . SER A 1 217 ? 2.157 4.996 1.222 1.00 96.44 217 SER A N 1
ATOM 1695 C CA . SER A 1 217 ? 0.967 5.457 0.491 1.00 96.44 217 SER A CA 1
ATOM 1696 C C . SER A 1 217 ? -0.264 4.576 0.723 1.00 96.44 217 SER A C 1
ATOM 1698 O O . SER A 1 217 ? -1.361 5.109 0.877 1.00 96.44 217 SER A O 1
ATOM 1700 N N . ILE A 1 218 ? -0.106 3.253 0.828 1.00 96.50 218 ILE A N 1
ATOM 1701 C CA . ILE A 1 218 ? -1.201 2.336 1.179 1.00 96.50 218 ILE A CA 1
ATOM 1702 C C . ILE A 1 218 ? -1.744 2.649 2.581 1.00 96.50 218 ILE A C 1
ATOM 1704 O O . ILE A 1 218 ? -2.956 2.779 2.746 1.00 96.50 218 ILE A O 1
ATOM 1708 N N . ILE A 1 219 ? -0.876 2.806 3.586 1.00 96.81 219 ILE A N 1
ATOM 1709 C CA . ILE A 1 219 ? -1.287 3.108 4.969 1.00 96.81 219 ILE A CA 1
ATOM 1710 C C . ILE A 1 219 ? -2.051 4.433 5.029 1.00 96.81 219 ILE A C 1
ATOM 1712 O O . ILE A 1 219 ? -3.114 4.511 5.650 1.00 96.81 219 ILE A O 1
ATOM 1716 N N . GLN A 1 220 ? -1.525 5.473 4.381 1.00 96.50 220 GLN A N 1
ATOM 1717 C CA . GLN A 1 220 ? -2.168 6.785 4.358 1.00 96.50 220 GLN A CA 1
ATOM 1718 C C . GLN A 1 220 ? -3.505 6.743 3.612 1.00 96.50 220 GLN A C 1
ATOM 1720 O O . GLN A 1 220 ? -4.482 7.327 4.082 1.00 96.50 220 GLN A O 1
ATOM 1725 N N . CYS A 1 221 ? -3.579 5.995 2.510 1.00 96.69 221 CYS A N 1
ATOM 1726 C CA . CYS A 1 221 ? -4.817 5.778 1.771 1.00 96.69 221 CYS A CA 1
ATOM 1727 C C . CYS A 1 221 ? -5.881 5.076 2.633 1.00 96.69 221 CYS A C 1
ATOM 1729 O O . CYS A 1 221 ? -7.015 5.554 2.708 1.00 96.69 221 CYS A O 1
ATOM 1731 N N . LEU A 1 222 ? -5.514 4.005 3.349 1.00 96.62 222 LEU A N 1
ATOM 1732 C CA . LEU A 1 222 ? -6.412 3.302 4.273 1.00 96.62 222 LEU A CA 1
ATOM 1733 C C . LEU A 1 222 ? -6.926 4.226 5.381 1.00 96.62 222 LEU A C 1
ATOM 1735 O O . LEU A 1 222 ? -8.126 4.277 5.642 1.00 96.62 222 LEU A O 1
ATOM 1739 N N . HIS A 1 223 ? -6.033 5.002 5.991 1.00 96.38 223 HIS A N 1
ATOM 1740 C CA . HIS A 1 223 ? -6.402 5.961 7.028 1.00 96.38 223 HIS A CA 1
ATOM 1741 C C . HIS A 1 223 ? -7.358 7.051 6.507 1.00 96.38 223 HIS A C 1
ATOM 1743 O O . HIS A 1 223 ? -8.294 7.435 7.197 1.00 96.38 223 HIS A O 1
ATOM 1749 N N . GLN A 1 224 ? -7.162 7.561 5.289 1.00 96.12 224 GLN A N 1
ATOM 1750 C CA . GLN A 1 224 ? -7.988 8.661 4.777 1.00 96.12 224 GLN A CA 1
ATOM 1751 C C . GLN A 1 224 ? -9.336 8.214 4.199 1.00 96.12 224 GLN A C 1
ATOM 1753 O O . GLN A 1 224 ? -10.330 8.913 4.384 1.00 96.12 224 GLN A O 1
ATOM 1758 N N . HIS A 1 225 ? -9.381 7.078 3.497 1.00 96.56 225 HIS A N 1
ATOM 1759 C CA . HIS A 1 225 ? -10.551 6.689 2.694 1.00 96.56 225 HIS A CA 1
ATOM 1760 C C . HIS A 1 225 ? -11.327 5.492 3.234 1.00 96.56 225 HIS A C 1
ATOM 1762 O O . HIS A 1 225 ? -12.486 5.334 2.860 1.00 96.56 225 HIS A O 1
ATOM 1768 N N . PHE A 1 226 ? -10.718 4.676 4.098 1.00 95.75 226 PHE A N 1
ATOM 1769 C CA . PHE A 1 226 ? -11.310 3.424 4.585 1.00 95.75 226 PHE A CA 1
ATOM 1770 C C . PHE A 1 226 ? -11.673 3.466 6.079 1.00 95.75 226 PHE A C 1
ATOM 1772 O O . PHE A 1 226 ? -12.191 2.487 6.613 1.00 95.75 226 PHE A O 1
ATOM 1779 N N . MET A 1 227 ? -11.476 4.602 6.764 1.00 94.75 227 MET A N 1
ATOM 1780 C CA . MET A 1 227 ? -11.979 4.842 8.130 1.00 94.75 227 MET A CA 1
ATOM 1781 C C . MET A 1 227 ? -13.490 5.129 8.136 1.00 94.75 227 MET A C 1
ATOM 1783 O O . MET A 1 227 ? -13.966 6.136 8.662 1.00 94.75 227 MET A O 1
ATOM 1787 N N . VAL A 1 228 ? -14.257 4.235 7.513 1.00 94.94 228 VAL A N 1
ATOM 1788 C CA . VAL A 1 228 ? -15.717 4.274 7.446 1.00 94.94 228 VAL A CA 1
ATOM 1789 C C . VAL A 1 228 ? -16.244 2.948 7.995 1.00 94.94 228 VAL A C 1
ATOM 1791 O O . VAL A 1 228 ? -15.743 1.897 7.595 1.00 94.94 228 VAL A O 1
ATOM 1794 N N . PRO A 1 229 ? -17.275 2.943 8.863 1.00 93.00 229 PRO A N 1
ATOM 1795 C CA . PRO A 1 229 ? -17.789 1.705 9.456 1.00 93.00 229 PRO A CA 1
ATOM 1796 C C . PRO A 1 229 ? -18.223 0.643 8.434 1.00 93.00 229 PRO A C 1
ATOM 1798 O O . PRO A 1 229 ? -18.182 -0.543 8.731 1.00 93.00 229 PRO A O 1
ATOM 1801 N N . SER A 1 230 ? -18.612 1.047 7.219 1.00 94.50 230 SER A N 1
ATOM 1802 C CA . SER A 1 230 ? -18.986 0.128 6.137 1.00 94.50 230 SER A CA 1
ATOM 1803 C C . SER A 1 230 ? -17.811 -0.635 5.519 1.00 94.50 230 SER A C 1
ATOM 1805 O O . SER A 1 230 ? -18.037 -1.643 4.860 1.00 94.50 230 SER A O 1
ATOM 1807 N N . GLU A 1 231 ? -16.574 -0.156 5.681 1.00 93.62 231 GLU A N 1
ATOM 1808 C CA . GLU A 1 231 ? -15.366 -0.776 5.113 1.00 93.62 231 GLU A CA 1
ATOM 1809 C C . GLU A 1 231 ? -14.463 -1.406 6.190 1.00 93.62 231 GLU A C 1
ATOM 1811 O O . GLU A 1 231 ? -13.352 -1.846 5.890 1.00 93.62 231 GLU A O 1
ATOM 1816 N N . LEU A 1 232 ? -14.951 -1.509 7.431 1.00 94.19 232 LEU A N 1
ATOM 1817 C CA . LEU A 1 232 ? -14.204 -2.026 8.580 1.00 94.19 232 LEU A CA 1
ATOM 1818 C C . LEU A 1 232 ? -13.604 -3.415 8.317 1.00 94.19 232 LEU A C 1
ATOM 1820 O O . LEU A 1 232 ? -12.412 -3.635 8.536 1.00 94.19 232 LEU A O 1
ATOM 1824 N N . ASP A 1 233 ? -14.415 -4.330 7.785 1.00 94.38 233 ASP A N 1
ATOM 1825 C CA . ASP A 1 233 ? -13.998 -5.704 7.494 1.00 94.38 233 ASP A CA 1
ATOM 1826 C C . ASP A 1 233 ? -12.862 -5.746 6.467 1.00 94.38 233 ASP A C 1
ATOM 1828 O O . ASP A 1 233 ? -11.929 -6.539 6.594 1.00 94.38 233 ASP A O 1
ATOM 1832 N N . ARG A 1 234 ? -12.883 -4.836 5.482 1.00 94.25 234 ARG A N 1
ATOM 1833 C CA . ARG A 1 234 ? -11.828 -4.734 4.465 1.00 94.25 234 ARG A CA 1
ATOM 1834 C C . ARG A 1 234 ? -10.514 -4.277 5.077 1.00 94.25 234 ARG A C 1
ATOM 1836 O O . ARG A 1 234 ? -9.472 -4.832 4.742 1.00 94.25 234 ARG A O 1
ATOM 1843 N N . VAL A 1 235 ? -10.557 -3.302 5.985 1.00 94.69 235 VAL A N 1
ATOM 1844 C CA . VAL A 1 235 ? -9.364 -2.823 6.697 1.00 94.69 235 VAL A CA 1
ATOM 1845 C C . VAL A 1 235 ? -8.785 -3.932 7.576 1.00 94.69 235 VAL A C 1
ATOM 1847 O O . VAL A 1 235 ? -7.582 -4.190 7.506 1.00 94.69 235 VAL A O 1
ATOM 1850 N N . LYS A 1 236 ? -9.627 -4.636 8.349 1.00 94.69 236 LYS A N 1
ATOM 1851 C CA . LYS A 1 236 ? -9.195 -5.783 9.171 1.00 94.69 236 LYS A CA 1
ATOM 1852 C C . LYS A 1 236 ? -8.514 -6.851 8.310 1.00 94.69 236 LYS A C 1
ATOM 1854 O O . LYS A 1 236 ? -7.424 -7.323 8.643 1.00 94.69 236 LYS A O 1
ATOM 1859 N N . LEU A 1 237 ? -9.125 -7.189 7.175 1.00 95.38 237 LEU A N 1
ATOM 1860 C CA . LEU A 1 237 ? -8.596 -8.173 6.237 1.00 95.38 237 LEU A CA 1
ATOM 1861 C C . LEU A 1 237 ? -7.268 -7.724 5.609 1.00 95.38 237 LEU A C 1
ATOM 1863 O O . LEU A 1 237 ? -6.317 -8.505 5.568 1.00 95.38 237 LEU A O 1
ATOM 1867 N N . ALA A 1 238 ? -7.172 -6.463 5.180 1.00 94.50 238 ALA A N 1
ATOM 1868 C CA . ALA A 1 238 ? -5.955 -5.890 4.612 1.00 94.50 238 ALA A CA 1
ATOM 1869 C C . ALA A 1 238 ? -4.786 -5.951 5.607 1.00 94.50 238 ALA A C 1
ATOM 1871 O O . ALA A 1 238 ? -3.728 -6.489 5.280 1.00 94.50 238 ALA A O 1
ATOM 1872 N N . LEU A 1 239 ? -4.987 -5.473 6.841 1.00 94.19 239 LEU A N 1
ATOM 1873 C CA . LEU A 1 239 ? -3.949 -5.474 7.877 1.00 94.19 239 LEU A CA 1
ATOM 1874 C C . LEU A 1 239 ? -3.512 -6.892 8.264 1.00 94.19 239 LEU A C 1
ATOM 1876 O O . LEU A 1 239 ? -2.320 -7.142 8.449 1.00 94.19 239 LEU A O 1
ATOM 1880 N N . SER A 1 240 ? -4.458 -7.831 8.346 1.00 95.19 240 SER A N 1
ATOM 1881 C CA . SER A 1 240 ? -4.155 -9.236 8.629 1.00 95.19 240 SER A CA 1
ATOM 1882 C C . SER A 1 240 ? -3.283 -9.854 7.531 1.00 95.19 240 SER A C 1
ATOM 1884 O O . SER A 1 240 ? -2.260 -10.485 7.819 1.00 95.19 240 SER A O 1
ATOM 1886 N N . ASN A 1 241 ? -3.624 -9.605 6.262 1.00 96.06 241 ASN A N 1
ATOM 1887 C CA . ASN A 1 241 ? -2.895 -10.163 5.125 1.00 96.06 241 ASN A CA 1
ATOM 1888 C C . ASN A 1 241 ? -1.594 -9.417 4.796 1.00 96.06 241 ASN A C 1
ATOM 1890 O O . ASN A 1 241 ? -0.689 -10.025 4.217 1.00 96.06 241 ASN A O 1
ATOM 1894 N N . PHE A 1 242 ? -1.420 -8.162 5.222 1.00 94.69 242 PHE A N 1
ATOM 1895 C CA . PHE A 1 242 ? -0.145 -7.456 5.060 1.00 94.69 242 PHE A CA 1
ATOM 1896 C C . PHE A 1 242 ? 1.021 -8.142 5.765 1.00 94.69 242 PHE A C 1
ATOM 1898 O O . PHE A 1 242 ? 2.135 -8.133 5.247 1.00 94.69 242 PHE A O 1
ATOM 1905 N N . ASN A 1 243 ? 0.766 -8.837 6.872 1.00 94.12 243 ASN A N 1
ATOM 1906 C CA . ASN A 1 243 ? 1.795 -9.620 7.553 1.00 94.12 243 ASN A CA 1
ATOM 1907 C C . ASN A 1 243 ? 2.330 -10.800 6.718 1.00 94.12 243 ASN A C 1
ATOM 1909 O O . ASN A 1 243 ? 3.394 -11.327 7.042 1.00 94.12 243 ASN A O 1
ATOM 1913 N N . ARG A 1 244 ? 1.617 -11.222 5.661 1.00 96.38 244 ARG A N 1
ATOM 1914 C CA . ARG A 1 244 ? 2.010 -12.336 4.774 1.00 96.38 244 ARG A CA 1
ATOM 1915 C C . ARG A 1 244 ? 2.917 -11.892 3.618 1.00 96.38 244 ARG A C 1
ATOM 1917 O O . ARG A 1 244 ? 3.776 -12.653 3.195 1.00 96.38 244 ARG A O 1
ATOM 1924 N N . ILE A 1 245 ? 2.751 -10.649 3.165 1.00 96.06 245 ILE A N 1
ATOM 1925 C CA . ILE A 1 245 ? 3.817 -9.677 2.858 1.00 96.06 245 ILE A CA 1
ATOM 1926 C C . ILE A 1 245 ? 5.292 -10.121 2.830 1.00 96.06 245 ILE A C 1
ATOM 1928 O O . ILE A 1 245 ? 5.963 -9.827 3.828 1.00 96.06 245 ILE A O 1
ATOM 1932 N N . PRO A 1 246 ? 5.892 -10.723 1.779 1.00 94.06 246 PRO A N 1
ATOM 1933 C CA . PRO A 1 246 ? 7.348 -10.828 1.741 1.00 94.06 246 PRO A CA 1
ATOM 1934 C C . PRO A 1 246 ? 7.993 -9.444 1.910 1.00 94.06 246 PRO A C 1
ATOM 1936 O O . PRO A 1 246 ? 7.639 -8.496 1.220 1.00 94.06 246 PRO A O 1
ATOM 1939 N N . ARG A 1 247 ? 8.954 -9.319 2.833 1.00 94.06 247 ARG A N 1
ATOM 1940 C CA . ARG A 1 247 ? 9.615 -8.051 3.227 1.00 94.06 247 ARG A CA 1
ATOM 1941 C C . ARG A 1 247 ? 8.769 -7.069 4.042 1.00 94.06 247 ARG A C 1
ATOM 1943 O O . ARG A 1 247 ? 9.330 -6.062 4.463 1.00 94.06 247 ARG A O 1
ATOM 1950 N N . PHE A 1 248 ? 7.506 -7.354 4.361 1.00 95.62 248 PHE A N 1
ATOM 1951 C CA . PHE A 1 248 ? 6.670 -6.435 5.147 1.00 95.62 248 PHE A CA 1
ATOM 1952 C C . PHE A 1 248 ? 7.328 -6.021 6.472 1.00 95.62 248 PHE A C 1
ATOM 1954 O O . PHE A 1 248 ? 7.470 -4.835 6.747 1.00 95.62 248 PHE A O 1
ATOM 1961 N N . GLN A 1 249 ? 7.841 -6.991 7.237 1.00 94.56 249 GLN A N 1
ATOM 1962 C CA . GLN A 1 249 ? 8.541 -6.730 8.504 1.00 94.56 249 GLN A CA 1
ATOM 1963 C C . GLN A 1 249 ? 9.758 -5.811 8.338 1.00 94.56 249 GLN A C 1
ATOM 1965 O O . GLN A 1 249 ? 10.014 -4.954 9.178 1.00 94.56 249 GLN A O 1
ATOM 1970 N N . MET A 1 250 ? 10.491 -5.960 7.232 1.00 95.06 250 MET A N 1
ATOM 1971 C CA . MET A 1 250 ? 11.618 -5.087 6.910 1.00 95.06 250 MET A CA 1
ATOM 1972 C C . MET A 1 250 ? 11.127 -3.679 6.553 1.00 95.06 250 MET A C 1
ATOM 1974 O O . MET A 1 250 ? 11.706 -2.699 7.008 1.00 95.06 250 MET A O 1
ATOM 1978 N N . MET A 1 251 ? 10.034 -3.567 5.790 1.00 95.62 251 MET A N 1
ATOM 1979 C CA . MET A 1 251 ? 9.441 -2.281 5.404 1.00 95.62 251 MET A CA 1
ATOM 1980 C C . MET A 1 251 ? 8.891 -1.498 6.603 1.00 95.62 251 MET A C 1
ATOM 1982 O O . MET A 1 251 ? 8.998 -0.275 6.627 1.00 95.62 251 MET A O 1
ATOM 1986 N N . LEU A 1 252 ? 8.399 -2.176 7.647 1.00 94.56 252 LEU A N 1
ATOM 1987 C CA . LEU A 1 252 ? 7.967 -1.521 8.889 1.00 94.56 252 LEU A CA 1
ATOM 1988 C C . LEU A 1 252 ? 9.080 -0.699 9.562 1.00 94.56 252 LEU A C 1
ATOM 1990 O O . LEU A 1 252 ? 8.790 0.283 10.250 1.00 94.56 252 LEU A O 1
ATOM 1994 N N . LEU A 1 253 ? 10.349 -1.071 9.367 1.00 95.69 253 LEU A N 1
ATOM 1995 C CA . LEU A 1 253 ? 11.487 -0.334 9.923 1.00 95.69 253 LEU A CA 1
ATOM 1996 C C . LEU A 1 253 ? 11.672 1.036 9.260 1.00 95.69 253 LEU A C 1
ATOM 1998 O O . LEU A 1 253 ? 12.123 1.963 9.930 1.00 95.69 253 LEU A O 1
ATOM 2002 N N . PHE A 1 254 ? 11.276 1.170 7.993 1.00 96.12 254 PHE A N 1
ATOM 2003 C CA . PHE A 1 254 ? 11.410 2.396 7.204 1.00 96.12 254 PHE A CA 1
ATOM 2004 C C . PHE A 1 254 ? 10.210 3.342 7.337 1.00 96.12 254 PHE A C 1
ATOM 2006 O O . PHE A 1 254 ? 10.250 4.459 6.838 1.00 96.12 254 PHE A O 1
ATOM 2013 N N . LEU A 1 255 ? 9.154 2.943 8.054 1.00 95.88 255 LEU A N 1
ATOM 2014 C CA . LEU A 1 255 ? 7.990 3.805 8.243 1.00 95.88 255 LEU A CA 1
ATOM 2015 C C . LEU A 1 255 ? 8.326 5.071 9.030 1.00 95.88 255 LEU A C 1
ATOM 2017 O O . LEU A 1 255 ? 8.870 5.013 10.146 1.00 95.88 255 LEU A O 1
ATOM 2021 N N . SER A 1 256 ? 7.886 6.198 8.472 1.00 97.38 256 SER A N 1
ATOM 2022 C CA . SER A 1 256 ? 7.977 7.512 9.095 1.00 97.38 256 SER A CA 1
ATOM 2023 C C . SER A 1 256 ? 7.150 7.589 10.386 1.00 97.38 256 SER A C 1
ATOM 2025 O O . SER A 1 256 ? 6.245 6.788 10.639 1.00 97.38 256 SER A O 1
ATOM 2027 N N . GLU A 1 257 ? 7.432 8.584 11.231 1.00 97.50 257 GLU A N 1
ATOM 2028 C CA . GLU A 1 257 ? 6.629 8.830 12.437 1.00 97.50 257 GLU A CA 1
ATOM 2029 C C . GLU A 1 257 ? 5.159 9.124 12.095 1.00 97.50 257 GLU A C 1
ATOM 2031 O O . GLU A 1 257 ? 4.252 8.688 12.809 1.00 97.50 257 GLU A O 1
ATOM 2036 N N . HIS A 1 258 ? 4.926 9.801 10.968 1.00 97.06 258 HIS A N 1
ATOM 2037 C CA . HIS A 1 258 ? 3.593 10.073 10.450 1.00 97.06 258 HIS A CA 1
ATOM 2038 C C . HIS A 1 258 ? 2.841 8.775 10.127 1.00 97.06 258 HIS A C 1
ATOM 2040 O O . HIS A 1 258 ? 1.734 8.571 10.622 1.00 97.06 258 HIS A O 1
ATOM 2046 N N . ASP A 1 259 ? 3.468 7.850 9.398 1.00 97.44 259 ASP A N 1
ATOM 2047 C CA . ASP A 1 259 ? 2.838 6.574 9.030 1.00 97.44 259 ASP A CA 1
ATOM 2048 C C . ASP A 1 259 ? 2.537 5.718 10.262 1.00 97.44 259 ASP A C 1
ATOM 2050 O O . ASP A 1 259 ? 1.458 5.136 10.386 1.00 97.44 259 ASP A O 1
ATOM 2054 N N . ARG A 1 260 ? 3.454 5.701 11.237 1.00 96.88 260 ARG A N 1
ATOM 2055 C CA . ARG A 1 260 ? 3.238 5.020 12.524 1.00 96.88 260 ARG A CA 1
ATOM 2056 C C . ARG A 1 260 ? 2.047 5.604 13.282 1.00 96.88 260 ARG A C 1
ATOM 2058 O O . ARG A 1 260 ? 1.330 4.858 13.948 1.00 96.88 260 ARG A O 1
ATOM 2065 N N . LYS A 1 261 ? 1.833 6.921 13.206 1.00 98.00 261 LYS A N 1
ATOM 2066 C CA . LYS A 1 261 ? 0.664 7.579 13.800 1.00 98.00 261 LYS A CA 1
ATOM 2067 C C . LYS A 1 261 ? -0.624 7.172 13.080 1.00 98.00 261 LYS A C 1
ATOM 2069 O O . LYS A 1 261 ? -1.579 6.818 13.766 1.00 98.00 261 LYS A O 1
ATOM 2074 N N . CYS A 1 262 ? -0.624 7.133 11.747 1.00 97.00 262 CYS A N 1
ATOM 2075 C CA . CYS A 1 262 ? -1.766 6.654 10.964 1.00 97.00 262 CYS A CA 1
ATOM 2076 C C . CYS A 1 262 ? -2.135 5.207 11.313 1.00 97.00 262 CYS A C 1
ATOM 2078 O O . CYS A 1 262 ? -3.309 4.926 11.534 1.00 97.00 262 CYS A O 1
ATOM 2080 N N . ILE A 1 263 ? -1.152 4.305 11.449 1.00 96.31 263 ILE A N 1
ATOM 2081 C CA . ILE A 1 263 ? -1.408 2.919 11.883 1.00 96.31 263 ILE A CA 1
ATOM 2082 C C . ILE A 1 263 ? -2.064 2.894 13.266 1.00 96.31 263 ILE A C 1
ATOM 2084 O O . ILE A 1 263 ? -3.049 2.190 13.453 1.00 96.31 263 ILE A O 1
ATOM 2088 N N . LYS A 1 264 ? -1.554 3.663 14.238 1.00 96.94 264 LYS A N 1
ATOM 2089 C CA . LYS A 1 264 ? -2.148 3.712 15.587 1.00 96.94 264 LYS A CA 1
ATOM 2090 C C . LYS A 1 264 ? -3.606 4.164 15.550 1.00 96.94 264 LYS A C 1
ATOM 2092 O O . LYS A 1 264 ? -4.445 3.517 16.160 1.00 96.94 264 LYS A O 1
ATOM 2097 N N . GLN A 1 265 ? -3.901 5.224 14.800 1.00 97.12 265 GLN A N 1
ATOM 2098 C CA . GLN A 1 265 ? -5.266 5.732 14.637 1.00 97.12 265 GLN A CA 1
ATOM 2099 C C . GLN A 1 265 ? -6.178 4.712 13.945 1.00 97.12 265 GLN A C 1
ATOM 2101 O O . GLN A 1 265 ? -7.338 4.572 14.320 1.00 97.12 265 GLN A O 1
ATOM 2106 N N . LEU A 1 266 ? -5.645 3.972 12.969 1.00 95.88 266 LEU A N 1
ATOM 2107 C CA . LEU A 1 266 ? -6.370 2.900 12.297 1.00 95.88 266 LEU A CA 1
ATOM 2108 C C . LEU A 1 266 ? -6.715 1.766 13.273 1.00 95.88 266 LEU A C 1
ATOM 2110 O O . LEU A 1 266 ? -7.855 1.321 13.295 1.00 95.88 266 LEU A O 1
ATOM 2114 N N . MET A 1 267 ? -5.768 1.347 14.117 1.00 95.50 267 MET A N 1
ATOM 2115 C CA . MET A 1 267 ? -6.006 0.326 15.146 1.00 95.50 267 MET A CA 1
ATOM 2116 C C . MET A 1 267 ? -7.014 0.801 16.201 1.00 95.50 267 MET A C 1
ATOM 2118 O O . MET A 1 267 ? -7.955 0.078 16.499 1.00 95.50 267 MET A O 1
ATOM 2122 N N . GLU A 1 268 ? -6.889 2.038 16.698 1.00 96.25 268 GLU A N 1
ATOM 2123 C CA . GLU A 1 268 ? -7.856 2.626 17.641 1.00 96.25 268 GLU A CA 1
ATOM 2124 C C . GLU A 1 268 ? -9.276 2.669 17.059 1.00 96.25 268 GLU A C 1
ATOM 2126 O O . GLU A 1 268 ? -10.250 2.437 17.773 1.00 96.25 268 GLU A O 1
ATOM 2131 N N . PHE A 1 269 ? -9.405 2.955 15.762 1.00 95.81 269 PHE A N 1
ATOM 2132 C CA . PHE A 1 269 ? -10.687 2.918 15.065 1.00 95.81 269 PHE A CA 1
ATOM 2133 C C . PHE A 1 269 ? -11.245 1.495 14.951 1.00 95.81 269 PHE A C 1
ATOM 2135 O O . PHE A 1 269 ? -12.439 1.299 15.165 1.00 95.81 269 PHE A O 1
ATOM 2142 N N . LEU A 1 270 ? -10.400 0.500 14.661 1.00 94.44 270 LEU A N 1
ATOM 2143 C CA . LEU A 1 270 ? -10.825 -0.902 14.636 1.00 94.44 270 LEU A CA 1
ATOM 2144 C C . LEU A 1 270 ? -11.324 -1.374 16.006 1.00 94.44 270 LEU A C 1
ATOM 2146 O O . LEU A 1 270 ? -12.362 -2.028 16.062 1.00 94.44 270 LEU A O 1
ATOM 2150 N N . ASP A 1 271 ? -10.632 -0.992 17.080 1.00 94.56 271 ASP A N 1
ATOM 2151 C CA . ASP A 1 271 ? -10.984 -1.358 18.457 1.00 94.56 271 ASP A CA 1
ATOM 2152 C C . ASP A 1 271 ? -12.295 -0.697 18.925 1.00 94.56 271 ASP A C 1
ATOM 2154 O O . ASP A 1 271 ? -13.029 -1.260 19.731 1.00 94.56 271 ASP A O 1
ATOM 2158 N N . GLN A 1 272 ? -12.612 0.510 18.439 1.00 94.31 272 GLN A N 1
ATOM 2159 C CA . GLN A 1 272 ? -13.850 1.227 18.791 1.00 94.31 272 GLN A CA 1
ATOM 2160 C C . GLN A 1 272 ? -15.102 0.675 18.099 1.00 94.31 272 GLN A C 1
ATOM 2162 O O . GLN A 1 272 ? -16.219 0.951 18.543 1.00 94.31 272 GLN A O 1
ATOM 2167 N N . HIS A 1 273 ? -14.921 -0.041 16.991 1.00 90.44 273 HIS A N 1
ATOM 2168 C CA . HIS A 1 273 ? -15.995 -0.539 16.134 1.00 90.44 273 HIS A CA 1
ATOM 2169 C C . HIS A 1 273 ? -16.124 -2.074 16.152 1.00 90.44 273 HIS A C 1
ATOM 2171 O O . HIS A 1 273 ? -16.865 -2.630 15.339 1.00 90.44 273 HIS A O 1
ATOM 2177 N N . GLU A 1 274 ? -15.423 -2.744 17.070 1.00 71.81 274 GLU A N 1
ATOM 2178 C CA . GLU A 1 274 ? -15.546 -4.172 17.399 1.00 71.81 274 GLU A CA 1
ATOM 2179 C C . GLU A 1 274 ? -16.487 -4.400 18.593 1.00 71.81 274 GLU A C 1
ATOM 2181 O O . GLU A 1 274 ? -17.281 -5.368 18.521 1.00 71.81 274 GLU A O 1
#

Radius of gyration: 31.98 Å; chains: 1; bounding box: 77×77×86 Å